Protein AF-A0A914Z0K4-F1 (afdb_monomer)

Foldseek 3Di:
DLLVVLLPPLLADDLLLCLQQNLALNLLLSLQSQQWQWWAKPVGDIDGHNVVSCVVSVVQPDNPVDTDDPRDRDDDDDLVCLQPLVSLCVSCVVHPPMFTAETRSAPGSHALSNLLSVQSTAAHAYDANEPHAHYALNSLQSCLSGNQLAHHAYYHYEPHAHYELSNQVSLLSSQNHQEYEYEDHPRHPCLPVSVVSSCVSRVNHDYDYDDPVCPPDDDD

Sequence (220 aa):
MRRRFAENTSNTFYPDRVAILGPDLSCLEWLMECGATSVKMSDGVEINRIREMKEYIASHGFNLKMLPKDVKPMPPIAPNLLLHDITVAERWKYIPQVFIDEVDGTDAAISNEGFNYFYECRQVKKLKLNHCDYFTNDALKILSMGRTAKTLEDFEVCMNPWLSDGMVPALIKMKKLKRIHFYFLPYVSNRAAVVRQLKTHLPKCKVSFPELDKVGYGYE

Organism: NCBI:txid310955

Radius of gyration: 17.23 Å; Cα contacts (8 Å, |Δi|>4): 431; chains: 1; bounding box: 39×41×49 Å

Mean predicted aligned error: 4.94 Å

InterPro domains:
  IPR032675 Leucine-rich repeat domain superfamily [G3DSA:3.80.10.10] (3-209)

Secondary structure (DSSP, 8-state):
-HHHHHHHHTT---HHHHHHH-HHHHHHHHHHHTT-SEEEETTS-EE-SHHHHHHHHHHTT--TTSPPSSPPPPPPPPHHHHT-HHHHHHHTTTS----EEEEE-TT---BGGGGGGGTT-S---EEEEET-TB--HHHHHHHHHSGGGGT--EEEEES-SS-BGGGHHHHTT-TT--EEEEE--TB---HHHHHHHHHHH-TT-EEE---GGGTTS---

Structure (mmCIF, N/CA/C/O backbone):
data_AF-A0A914Z0K4-F1
#
_entry.id   AF-A0A914Z0K4-F1
#
loop_
_atom_site.group_PDB
_atom_site.id
_atom_site.type_symbol
_atom_site.label_atom_id
_atom_site.label_alt_id
_atom_site.label_comp_id
_atom_site.label_asym_id
_atom_site.label_entity_id
_atom_site.label_seq_id
_atom_site.pdbx_PDB_ins_code
_atom_site.Cartn_x
_atom_site.Cartn_y
_atom_site.Cartn_z
_atom_site.occupancy
_atom_site.B_iso_or_equiv
_atom_site.auth_seq_id
_atom_site.auth_comp_id
_atom_site.auth_asym_id
_atom_site.auth_atom_id
_atom_site.pdbx_PDB_model_num
ATOM 1 N N . MET A 1 1 ? -7.213 21.163 -9.818 1.00 35.50 1 MET A N 1
ATOM 2 C CA . MET A 1 1 ? -7.266 21.934 -8.552 1.00 35.50 1 MET A CA 1
ATOM 3 C C . MET A 1 1 ? -7.569 21.041 -7.344 1.00 35.50 1 MET A C 1
ATOM 5 O O . MET A 1 1 ? -6.778 21.078 -6.419 1.00 35.50 1 MET A O 1
ATOM 9 N N . ARG A 1 2 ? -8.606 20.178 -7.362 1.00 43.44 2 ARG A N 1
ATOM 10 C CA . ARG A 1 2 ? -8.836 19.169 -6.296 1.00 43.44 2 ARG A CA 1
ATOM 11 C C . ARG A 1 2 ? -7.741 18.091 -6.192 1.00 43.44 2 ARG A C 1
ATOM 13 O O . ARG A 1 2 ? -7.354 17.770 -5.080 1.00 43.44 2 ARG A O 1
ATOM 20 N N . ARG A 1 3 ? -7.199 17.618 -7.330 1.00 46.69 3 ARG A N 1
ATOM 21 C CA . ARG A 1 3 ? -6.083 16.645 -7.378 1.00 46.69 3 ARG A CA 1
ATOM 22 C C . ARG A 1 3 ? -4.838 17.183 -6.647 1.00 46.69 3 ARG A C 1
ATOM 24 O O . ARG A 1 3 ? -4.492 16.639 -5.616 1.00 46.69 3 ARG A O 1
ATOM 31 N N . ARG A 1 4 ? -4.339 18.371 -7.025 1.00 45.47 4 ARG A N 1
ATOM 32 C CA . ARG A 1 4 ? -3.244 19.091 -6.323 1.00 45.47 4 ARG A CA 1
ATOM 33 C C . ARG A 1 4 ? -3.437 19.341 -4.824 1.00 45.47 4 ARG A C 1
ATOM 35 O O . ARG A 1 4 ? -2.455 19.445 -4.100 1.00 45.47 4 ARG A O 1
ATOM 42 N N . PHE A 1 5 ? -4.676 19.489 -4.360 1.00 43.59 5 PHE A N 1
ATOM 43 C CA . PHE A 1 5 ? -4.942 19.696 -2.935 1.00 43.59 5 PHE A CA 1
ATOM 44 C C . PHE A 1 5 ? -4.878 18.370 -2.166 1.00 43.59 5 PHE A C 1
ATOM 46 O O . PHE A 1 5 ? -4.191 18.299 -1.154 1.00 43.59 5 PHE A O 1
ATOM 53 N N . ALA A 1 6 ? -5.499 17.308 -2.699 1.00 50.03 6 ALA A N 1
ATOM 54 C CA . ALA A 1 6 ? -5.348 15.950 -2.172 1.00 50.03 6 ALA A CA 1
ATOM 55 C C . ALA A 1 6 ? -3.882 15.474 -2.230 1.00 50.03 6 ALA A C 1
ATOM 57 O O . ALA A 1 6 ? -3.392 14.892 -1.268 1.00 50.03 6 ALA A O 1
ATOM 58 N N . GLU A 1 7 ? -3.161 15.807 -3.308 1.00 57.06 7 GLU A N 1
ATOM 59 C CA . GLU A 1 7 ? -1.733 15.508 -3.505 1.00 57.06 7 GLU A CA 1
ATOM 60 C C . GLU A 1 7 ? -0.875 16.016 -2.330 1.00 57.06 7 GLU A C 1
ATOM 62 O O . GLU A 1 7 ? -0.045 15.262 -1.824 1.00 57.06 7 GLU A O 1
ATOM 67 N N . ASN A 1 8 ? -1.111 17.246 -1.850 1.00 53.53 8 ASN A N 1
ATOM 68 C CA . ASN A 1 8 ? -0.271 17.872 -0.820 1.00 53.53 8 ASN A CA 1
ATOM 69 C C . ASN A 1 8 ? -0.732 17.630 0.625 1.00 53.53 8 ASN A C 1
ATOM 71 O O . ASN A 1 8 ? 0.105 17.644 1.524 1.00 53.53 8 ASN A O 1
ATOM 75 N N . THR A 1 9 ? -2.030 17.441 0.890 1.00 64.56 9 THR A N 1
ATOM 76 C CA . THR A 1 9 ? -2.513 17.278 2.276 1.00 64.56 9 THR A CA 1
ATOM 77 C C . THR A 1 9 ? -2.755 15.828 2.665 1.00 64.56 9 THR A C 1
ATOM 79 O O . THR A 1 9 ? -2.479 15.467 3.806 1.00 64.56 9 THR A O 1
ATOM 82 N N . SER A 1 10 ? -3.240 14.983 1.748 1.00 77.88 10 SER A N 1
ATOM 83 C CA . SER A 1 10 ? -3.677 13.627 2.108 1.00 77.88 10 SER A CA 1
ATOM 84 C C . SER A 1 10 ? -2.505 12.695 2.430 1.00 77.88 10 SER A C 1
ATOM 86 O O . SER A 1 10 ? -2.645 11.838 3.289 1.00 77.88 10 SER A O 1
ATOM 88 N N . ASN A 1 11 ? -1.327 12.893 1.827 1.00 90.62 11 ASN A N 1
ATOM 89 C CA . ASN A 1 11 ? -0.150 12.047 2.075 1.00 90.62 11 ASN A CA 1
ATOM 90 C C . ASN A 1 11 ? 0.630 12.388 3.353 1.00 90.62 11 ASN A C 1
ATOM 92 O O . ASN A 1 11 ? 1.584 11.687 3.691 1.00 90.62 11 ASN A O 1
ATOM 96 N N . THR A 1 12 ? 0.253 13.447 4.077 1.00 93.06 12 THR A N 1
ATOM 97 C CA . THR A 1 12 ? 0.923 13.766 5.341 1.00 93.06 12 THR A CA 1
ATOM 98 C C . THR A 1 12 ? 0.639 12.660 6.357 1.00 93.06 12 THR A C 1
ATOM 100 O O . THR A 1 12 ? -0.510 12.287 6.601 1.00 93.06 12 THR A O 1
ATOM 103 N N . PHE A 1 13 ? 1.700 12.124 6.958 1.00 94.12 13 PHE A N 1
ATOM 104 C CA . PHE A 1 13 ? 1.582 11.113 7.998 1.00 94.12 13 PHE A CA 1
ATOM 105 C C . PHE A 1 13 ? 1.290 11.757 9.359 1.00 94.12 13 PHE A C 1
ATOM 107 O O . PHE A 1 13 ? 2.099 12.533 9.870 1.00 94.12 13 PHE A O 1
ATOM 114 N N . TYR A 1 14 ? 0.147 11.411 9.951 1.00 93.94 14 TYR A N 1
ATOM 115 C CA . TYR A 1 14 ? -0.330 11.933 11.232 1.00 93.94 14 TYR A CA 1
ATOM 116 C C . TYR A 1 14 ? -0.271 10.831 12.306 1.00 93.94 14 TYR A C 1
ATOM 118 O O . TYR A 1 14 ? -1.206 10.034 12.428 1.00 93.94 14 TYR A O 1
ATOM 126 N N . PRO A 1 15 ? 0.821 10.719 13.087 1.00 94.38 15 PRO A N 1
ATOM 127 C CA . PRO A 1 15 ? 0.989 9.624 14.046 1.00 94.38 15 PRO A CA 1
ATOM 128 C C . PRO A 1 15 ? 0.030 9.703 15.247 1.00 94.38 15 PRO A C 1
ATOM 130 O O . PRO A 1 15 ? -0.280 8.687 15.865 1.00 94.38 15 PRO A O 1
ATOM 133 N N . ASP A 1 16 ? -0.473 10.890 15.570 1.00 93.88 16 ASP A N 1
ATOM 134 C CA . ASP A 1 16 ? -1.593 11.118 16.487 1.00 93.88 16 ASP A CA 1
ATOM 135 C C . ASP A 1 16 ? -2.896 10.498 15.956 1.00 93.88 16 ASP A C 1
ATOM 137 O O . ASP A 1 16 ? -3.628 9.851 16.704 1.00 93.88 16 ASP A O 1
ATOM 141 N N . ARG A 1 17 ? -3.146 10.591 14.644 1.00 94.44 17 ARG A N 1
ATOM 142 C CA . ARG A 1 17 ? -4.288 9.931 13.996 1.00 94.44 17 ARG A CA 1
ATOM 143 C C . ARG A 1 17 ? -4.187 8.412 14.074 1.00 94.44 17 ARG A C 1
ATOM 145 O O . ARG A 1 17 ? -5.177 7.748 14.378 1.00 94.44 17 ARG A O 1
ATOM 152 N N . VAL A 1 18 ? -2.980 7.874 13.886 1.00 95.69 18 VAL A N 1
ATOM 153 C CA . VAL A 1 18 ? -2.683 6.447 14.087 1.00 95.69 18 VAL A CA 1
ATOM 154 C C . VAL A 1 18 ? -2.890 6.047 15.549 1.00 95.69 18 VAL A C 1
ATOM 156 O O . VAL A 1 18 ? -3.454 4.993 15.811 1.00 95.69 18 VAL A O 1
ATOM 159 N N . ALA A 1 19 ? -2.500 6.883 16.517 1.00 95.19 19 ALA A N 1
ATOM 160 C CA . ALA A 1 19 ? -2.722 6.607 17.938 1.00 95.19 19 ALA A CA 1
ATOM 161 C C . ALA A 1 19 ? -4.216 6.521 18.310 1.00 95.19 19 ALA A C 1
ATOM 163 O O . ALA A 1 19 ? -4.568 5.769 19.216 1.00 95.19 19 ALA A O 1
ATOM 164 N N . ILE A 1 20 ? -5.083 7.257 17.606 1.00 95.31 20 ILE A N 1
ATOM 165 C CA . ILE A 1 20 ? -6.536 7.264 17.833 1.00 95.31 20 ILE A CA 1
ATOM 166 C C . ILE A 1 20 ? -7.228 6.090 17.136 1.00 95.31 20 ILE A C 1
ATOM 168 O O . ILE A 1 20 ? -7.986 5.365 17.771 1.00 95.31 20 ILE A O 1
ATOM 172 N N . LEU A 1 21 ? -7.005 5.928 15.829 1.00 96.50 21 LEU A N 1
ATOM 173 C CA . LEU A 1 21 ? -7.736 4.965 14.991 1.00 96.50 21 LEU A CA 1
ATOM 174 C C . LEU A 1 21 ? -7.065 3.587 14.937 1.00 96.50 21 LEU A C 1
ATOM 176 O O . LEU A 1 21 ? -7.672 2.612 14.502 1.00 96.50 21 LEU A O 1
ATOM 180 N N . GLY A 1 22 ? -5.799 3.511 15.334 1.00 96.44 22 GLY A N 1
ATOM 181 C CA . GLY A 1 22 ? -4.917 2.399 15.023 1.00 96.44 22 GLY A CA 1
ATOM 182 C C . GLY A 1 22 ? -4.390 2.417 13.585 1.00 96.44 22 GLY A C 1
ATOM 183 O O . GLY A 1 22 ? -4.804 3.238 12.757 1.00 96.44 22 GLY A O 1
ATOM 184 N N . PRO A 1 23 ? -3.453 1.508 13.272 1.00 96.81 23 PRO A N 1
ATOM 185 C CA . PRO A 1 23 ? -2.702 1.530 12.021 1.00 96.81 23 PRO A CA 1
ATOM 186 C C . PRO A 1 23 ? -3.574 1.242 10.803 1.00 96.81 23 PRO A C 1
ATOM 188 O O . PRO A 1 23 ? -3.536 1.990 9.835 1.00 96.81 23 PRO A O 1
ATOM 191 N N . ASP A 1 24 ? -4.403 0.203 10.860 1.00 98.19 24 ASP A N 1
ATOM 192 C CA . ASP A 1 24 ? -5.174 -0.227 9.697 1.00 98.19 24 ASP A CA 1
ATOM 193 C C . ASP A 1 24 ? -6.320 0.741 9.346 1.00 98.19 24 ASP A C 1
ATOM 195 O O . ASP A 1 24 ? -6.514 1.044 8.173 1.00 98.19 24 ASP A O 1
ATOM 199 N N . LEU A 1 25 ? -7.044 1.294 10.329 1.00 98.38 25 LEU A N 1
ATOM 200 C CA . LEU A 1 25 ? -8.135 2.242 10.049 1.00 98.38 25 LEU A CA 1
ATOM 201 C C . LEU A 1 25 ? -7.627 3.627 9.621 1.00 98.38 25 LEU A C 1
ATOM 203 O O . LEU A 1 25 ? -8.236 4.254 8.757 1.00 98.38 25 LEU A O 1
ATOM 207 N N . SER A 1 26 ? -6.504 4.099 10.178 1.00 97.69 26 SER A N 1
ATOM 208 C CA . SER A 1 26 ? -5.868 5.338 9.700 1.00 97.69 26 SER A CA 1
ATOM 209 C C . SER A 1 26 ? -5.277 5.175 8.297 1.00 97.69 26 SER A C 1
ATOM 211 O O . SER A 1 26 ? -5.397 6.081 7.475 1.00 97.69 26 SER A O 1
ATOM 213 N N . CYS A 1 27 ? -4.710 4.005 7.986 1.00 98.50 27 CYS A N 1
ATOM 214 C CA . CYS A 1 27 ? -4.252 3.668 6.641 1.00 98.50 27 CYS A CA 1
ATOM 215 C C . CYS A 1 27 ? -5.418 3.584 5.646 1.00 98.50 27 CYS A C 1
ATOM 217 O O . CYS A 1 27 ? -5.324 4.138 4.555 1.00 98.50 27 CYS A O 1
ATOM 219 N N . LEU A 1 28 ? -6.544 2.977 6.037 1.00 98.69 28 LEU A N 1
ATOM 220 C CA . LEU A 1 28 ? -7.769 2.953 5.235 1.00 98.69 28 LEU A CA 1
ATOM 221 C C . LEU A 1 28 ? -8.260 4.374 4.927 1.00 98.69 28 LEU A C 1
ATOM 223 O O . LEU A 1 28 ? -8.576 4.676 3.777 1.00 98.69 28 LEU A O 1
ATOM 227 N N . GLU A 1 29 ? -8.319 5.248 5.934 1.00 98.06 29 GLU A N 1
ATOM 228 C CA . GLU A 1 29 ? -8.713 6.643 5.736 1.00 98.06 29 GLU A CA 1
ATOM 229 C C . GLU A 1 29 ? -7.795 7.338 4.723 1.00 98.06 29 GLU A C 1
ATOM 231 O O . GLU A 1 29 ? -8.284 7.909 3.749 1.00 98.06 29 GLU A O 1
ATOM 236 N N . TRP A 1 30 ? -6.476 7.232 4.910 1.00 97.69 30 TRP A N 1
ATOM 237 C CA . TRP A 1 30 ? -5.485 7.797 3.996 1.00 97.69 30 TRP A CA 1
ATOM 238 C C . TRP A 1 30 ? -5.650 7.282 2.560 1.00 97.69 30 TRP A C 1
ATOM 240 O O . TRP A 1 30 ? -5.750 8.087 1.635 1.00 97.69 30 TRP A O 1
ATOM 250 N N . LEU A 1 31 ? -5.732 5.962 2.368 1.00 98.12 31 LEU A N 1
ATOM 251 C CA . LEU A 1 31 ? -5.875 5.344 1.047 1.00 98.12 31 LEU A CA 1
ATOM 252 C C . LEU A 1 31 ? -7.100 5.883 0.306 1.00 98.12 31 LEU A C 1
ATOM 254 O O . LEU A 1 31 ? -7.003 6.276 -0.858 1.00 98.12 31 LEU A O 1
ATOM 258 N N . MET A 1 32 ? -8.241 5.966 0.990 1.00 97.56 32 MET A N 1
ATOM 259 C CA . MET A 1 32 ? -9.481 6.437 0.378 1.00 97.56 32 MET A CA 1
ATOM 260 C C . MET A 1 32 ? -9.470 7.945 0.102 1.00 97.56 32 MET A C 1
ATOM 262 O O . MET A 1 32 ? -10.002 8.372 -0.922 1.00 97.56 32 MET A O 1
ATOM 266 N N . GLU A 1 33 ? -8.835 8.757 0.950 1.00 95.81 33 GLU A N 1
ATOM 267 C CA . GLU A 1 33 ? -8.653 10.201 0.715 1.00 95.81 33 GLU A CA 1
ATOM 268 C C . GLU A 1 33 ? -7.603 10.496 -0.382 1.00 95.81 33 GLU A C 1
ATOM 270 O O . GLU A 1 33 ? -7.652 11.549 -1.023 1.00 95.81 33 GLU A O 1
ATOM 275 N N . CYS A 1 34 ? -6.690 9.558 -0.658 1.00 94.56 34 CYS A N 1
ATOM 276 C CA . CYS A 1 34 ? -5.791 9.577 -1.820 1.00 94.56 34 CYS A CA 1
ATOM 277 C C . CYS A 1 34 ? -6.446 9.057 -3.111 1.00 94.56 34 CYS A C 1
ATOM 279 O O . CYS A 1 34 ? -5.841 9.161 -4.181 1.00 94.56 34 CYS A O 1
ATOM 281 N N . GLY A 1 35 ? -7.673 8.534 -3.035 1.00 95.06 35 GLY A N 1
ATOM 282 C CA . GLY A 1 35 ? -8.420 8.036 -4.187 1.00 95.06 35 GLY A CA 1
ATOM 283 C C . GLY A 1 35 ? -8.074 6.606 -4.593 1.00 95.06 35 GLY A C 1
ATOM 284 O O . GLY A 1 35 ? -8.113 6.309 -5.783 1.00 95.06 35 GLY A O 1
ATOM 285 N N . ALA A 1 36 ? -7.730 5.731 -3.641 1.00 96.69 36 ALA A N 1
ATOM 286 C CA . ALA A 1 36 ? -7.634 4.297 -3.903 1.00 96.69 36 ALA A CA 1
ATOM 287 C C . ALA A 1 36 ? -8.931 3.758 -4.532 1.00 96.69 36 ALA A C 1
ATOM 289 O O . ALA A 1 36 ? -10.035 4.167 -4.162 1.00 96.69 36 ALA A O 1
ATOM 290 N N . THR A 1 37 ? -8.775 2.841 -5.485 1.00 97.69 37 THR A N 1
ATOM 291 C C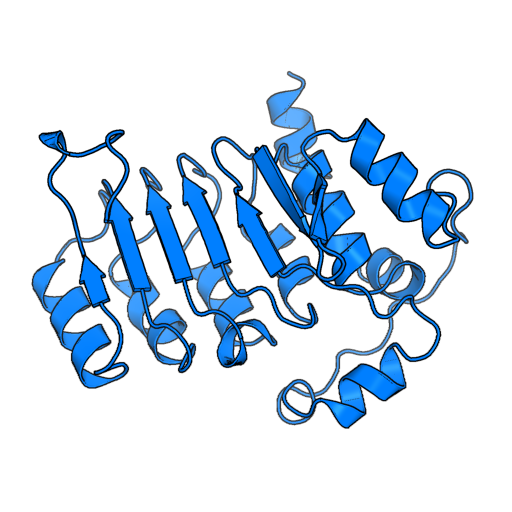A . THR A 1 37 ? -9.880 2.208 -6.210 1.00 97.69 37 THR A CA 1
ATOM 292 C C . THR A 1 37 ? -10.655 1.264 -5.295 1.00 97.69 37 THR A C 1
ATOM 294 O O . THR A 1 37 ? -11.881 1.352 -5.241 1.00 97.69 37 THR A O 1
ATOM 297 N N . SER A 1 38 ? -9.957 0.401 -4.547 1.00 98.62 38 SER A N 1
ATOM 298 C CA . SER A 1 38 ? -10.583 -0.422 -3.512 1.00 98.62 38 SER A CA 1
ATOM 299 C C . SER A 1 38 ? -9.630 -0.790 -2.373 1.00 98.62 38 SER A C 1
ATOM 301 O O . SER A 1 38 ? -8.411 -0.888 -2.541 1.00 98.62 38 SER A O 1
ATOM 303 N N . VAL A 1 39 ? -10.198 -0.987 -1.183 1.00 98.81 39 VAL A N 1
ATOM 304 C CA . VAL A 1 39 ? -9.508 -1.528 -0.008 1.00 98.81 39 VAL A CA 1
ATOM 305 C C . VAL A 1 39 ? -10.360 -2.645 0.578 1.00 98.81 39 VAL A C 1
ATOM 307 O O . VAL A 1 39 ? -11.496 -2.418 0.996 1.00 98.81 39 VAL A O 1
ATOM 310 N N . LYS A 1 40 ? -9.811 -3.859 0.620 1.00 98.81 40 LYS A N 1
ATOM 311 C CA . LYS A 1 40 ? -10.464 -5.029 1.206 1.00 98.81 40 LYS A CA 1
ATOM 312 C C . LYS A 1 40 ? -9.991 -5.240 2.635 1.00 98.81 40 LYS A C 1
ATOM 314 O O . LYS A 1 40 ? -8.792 -5.384 2.892 1.00 98.81 40 LYS A O 1
ATOM 319 N N . MET A 1 41 ? -10.946 -5.308 3.548 1.00 98.69 41 MET A N 1
ATOM 320 C CA . MET A 1 41 ? -10.723 -5.515 4.971 1.00 98.69 41 MET A CA 1
ATOM 321 C C . MET A 1 41 ? -10.774 -7.006 5.332 1.00 98.69 41 MET A C 1
ATOM 323 O O . MET A 1 41 ? -11.289 -7.848 4.593 1.00 98.69 41 MET A O 1
ATOM 327 N N . SER A 1 42 ? -10.222 -7.350 6.492 1.00 98.06 42 SER A N 1
ATOM 328 C CA . SER A 1 42 ? -10.100 -8.722 6.998 1.00 98.06 42 SER A CA 1
ATOM 329 C C . SER A 1 42 ? -11.427 -9.431 7.269 1.00 98.06 42 SER A C 1
ATOM 331 O O . SER A 1 42 ? -11.461 -10.655 7.346 1.00 98.06 42 SER A O 1
ATOM 333 N N . ASP A 1 43 ? -12.499 -8.669 7.461 1.00 97.81 43 ASP A N 1
ATOM 334 C CA . ASP A 1 43 ? -13.866 -9.159 7.656 1.00 97.81 43 ASP A CA 1
ATOM 335 C C . ASP A 1 43 ? -14.608 -9.404 6.328 1.00 97.81 43 ASP A C 1
ATOM 337 O O . ASP A 1 43 ? -15.757 -9.840 6.325 1.00 97.81 43 ASP A O 1
ATOM 341 N N . GLY A 1 44 ? -13.939 -9.168 5.195 1.00 97.88 44 GLY A N 1
ATOM 342 C CA . GLY A 1 44 ? -14.473 -9.376 3.855 1.00 97.88 44 GLY A CA 1
ATOM 343 C C . GLY A 1 44 ? -15.149 -8.150 3.248 1.00 97.88 44 GLY A C 1
ATOM 344 O O . GLY A 1 44 ? -15.531 -8.220 2.080 1.00 97.88 44 GLY A O 1
ATOM 345 N N . VAL A 1 45 ? -15.272 -7.037 3.979 1.00 98.56 45 VAL A N 1
ATOM 346 C CA . VAL A 1 45 ? -15.820 -5.793 3.427 1.00 98.56 45 VAL A CA 1
ATOM 347 C C . VAL A 1 45 ? -14.836 -5.196 2.421 1.00 98.56 45 VAL A C 1
ATOM 349 O O . VAL A 1 45 ? -13.651 -5.035 2.711 1.00 98.56 45 VAL A O 1
ATOM 352 N N . GLU A 1 46 ? -15.336 -4.843 1.239 1.00 98.69 46 GLU A N 1
ATOM 353 C CA . GLU A 1 46 ? -14.584 -4.110 0.222 1.00 98.69 46 GLU A CA 1
ATOM 354 C C . GLU A 1 46 ? -15.104 -2.676 0.122 1.00 98.69 46 GLU A C 1
ATOM 356 O O . GLU A 1 46 ? -16.294 -2.435 -0.083 1.00 98.69 46 GLU A O 1
ATOM 361 N N . ILE A 1 47 ? -14.196 -1.722 0.298 1.00 98.81 47 ILE A N 1
ATOM 362 C CA . ILE A 1 47 ? -14.484 -0.295 0.387 1.00 98.81 47 ILE A CA 1
ATOM 363 C C . ILE A 1 47 ? -13.960 0.366 -0.880 1.00 98.81 47 ILE A C 1
ATOM 365 O O . ILE A 1 47 ? -12.767 0.310 -1.157 1.00 98.81 47 ILE A O 1
ATOM 369 N N . ASN A 1 48 ? -14.844 1.026 -1.625 1.00 98.31 48 ASN A N 1
ATOM 370 C CA . ASN A 1 48 ? -14.537 1.614 -2.932 1.00 98.31 48 ASN A CA 1
ATOM 371 C C . ASN A 1 48 ? -14.747 3.134 -2.953 1.00 98.31 48 ASN A C 1
ATOM 373 O O . ASN A 1 48 ? -14.432 3.813 -3.929 1.00 98.31 48 ASN A O 1
ATOM 377 N N . ARG A 1 49 ? -15.344 3.704 -1.896 1.00 97.00 49 ARG A N 1
ATOM 378 C CA . ARG A 1 49 ? -15.652 5.140 -1.813 1.00 97.00 49 ARG A CA 1
ATOM 379 C C . ARG A 1 49 ? -15.369 5.714 -0.431 1.00 97.00 49 ARG A C 1
ATOM 381 O O . ARG A 1 49 ? -15.590 5.066 0.585 1.00 97.00 49 ARG A O 1
ATOM 388 N N . ILE A 1 50 ? -15.025 7.003 -0.384 1.00 97.31 50 ILE A N 1
ATOM 389 C CA . ILE A 1 50 ? -14.830 7.758 0.871 1.00 97.31 50 ILE A CA 1
ATOM 390 C C . ILE A 1 50 ? -16.050 7.653 1.805 1.00 97.31 50 ILE A C 1
ATOM 392 O O . ILE A 1 50 ? -15.895 7.608 3.022 1.00 97.31 50 ILE A O 1
ATOM 396 N N . ARG A 1 51 ? -17.276 7.615 1.260 1.00 97.94 51 ARG A N 1
ATOM 397 C CA . ARG A 1 51 ? -18.491 7.453 2.077 1.00 97.94 51 ARG A CA 1
ATOM 398 C C . ARG A 1 51 ? -18.525 6.095 2.788 1.00 97.94 51 ARG A C 1
ATOM 400 O O . ARG A 1 51 ? -18.779 6.071 3.984 1.00 97.94 51 ARG A O 1
ATOM 407 N N . GLU A 1 52 ? -18.228 5.013 2.071 1.00 98.62 52 GLU A N 1
ATOM 408 C CA . GLU A 1 52 ? -18.186 3.652 2.628 1.00 98.62 52 GLU A CA 1
ATOM 409 C C . GLU A 1 52 ? -17.092 3.540 3.691 1.00 98.62 52 GLU A C 1
ATOM 411 O O . GLU A 1 52 ? -17.321 2.970 4.749 1.00 98.62 52 GLU A O 1
ATOM 416 N N . MET A 1 53 ? -15.937 4.178 3.472 1.00 98.31 53 MET A N 1
ATOM 417 C CA . MET A 1 53 ? -14.878 4.267 4.482 1.00 98.31 53 MET A CA 1
ATOM 418 C C . MET A 1 53 ? -15.360 4.960 5.759 1.00 98.31 53 MET A C 1
ATOM 420 O O . MET A 1 53 ? -15.132 4.457 6.856 1.00 98.31 53 MET A O 1
ATOM 424 N N . LYS A 1 54 ? -16.067 6.090 5.633 1.00 98.38 54 LYS A N 1
ATOM 425 C CA . LYS A 1 54 ? -16.612 6.826 6.785 1.00 98.38 54 LYS A CA 1
ATOM 426 C C . LYS A 1 54 ? -17.639 5.994 7.550 1.00 98.38 54 LYS A C 1
ATOM 428 O O . LYS A 1 54 ? -17.624 6.005 8.777 1.00 98.38 54 LYS A O 1
ATOM 433 N N . GLU A 1 55 ? -18.505 5.279 6.837 1.00 98.50 55 GLU A N 1
ATOM 434 C CA . GLU A 1 55 ? -19.494 4.362 7.417 1.00 98.50 55 GLU A CA 1
ATOM 435 C C . GLU A 1 55 ? -18.815 3.178 8.121 1.00 98.50 55 GLU A C 1
ATOM 437 O O . GLU A 1 55 ? -19.167 2.866 9.256 1.00 98.50 55 GLU A O 1
ATOM 442 N N . TYR A 1 56 ? -17.788 2.588 7.506 1.00 98.62 56 TYR A N 1
ATOM 443 C CA . TYR A 1 56 ? -17.017 1.479 8.067 1.00 98.62 56 TYR A CA 1
ATOM 444 C C . TYR A 1 56 ? -16.229 1.888 9.319 1.00 98.62 56 TYR A C 1
ATOM 446 O O . TYR A 1 56 ? -16.237 1.188 10.327 1.00 98.62 56 TYR A O 1
ATOM 454 N N . ILE A 1 57 ? -15.567 3.046 9.311 1.00 98.44 57 ILE A N 1
ATOM 455 C CA . ILE A 1 57 ? -14.865 3.555 10.498 1.00 98.44 57 ILE A CA 1
ATOM 456 C C . ILE A 1 57 ? -15.867 3.881 11.624 1.00 98.44 57 ILE A C 1
ATOM 458 O O . ILE A 1 57 ? -15.602 3.587 12.792 1.00 98.44 57 ILE A O 1
ATOM 462 N N . ALA A 1 58 ? -17.050 4.403 11.283 1.00 98.19 58 ALA A N 1
ATOM 463 C CA . ALA A 1 58 ? -18.120 4.653 12.249 1.00 98.19 58 ALA A CA 1
ATOM 464 C C . ALA A 1 58 ? -18.705 3.366 12.848 1.00 98.19 58 ALA A C 1
ATOM 466 O O . ALA A 1 58 ? -18.929 3.321 14.059 1.00 98.19 58 ALA A O 1
ATOM 467 N N . SER A 1 59 ? -18.894 2.305 12.054 1.00 97.94 59 SER A N 1
ATOM 468 C CA . SER A 1 59 ? -19.351 1.002 12.565 1.00 97.94 59 SER A CA 1
ATOM 469 C C . SER A 1 59 ? -18.347 0.364 13.527 1.00 97.94 59 SER A C 1
ATOM 471 O O . SER A 1 59 ? -18.721 -0.467 14.348 1.00 97.94 59 SER A O 1
ATOM 473 N N . HIS A 1 60 ? -17.087 0.795 13.463 1.00 97.50 60 HIS A N 1
ATOM 474 C CA . HIS A 1 60 ? -16.004 0.404 14.358 1.00 97.50 60 HIS A CA 1
ATOM 475 C C . HIS A 1 60 ? -15.813 1.358 15.553 1.00 97.50 60 HIS A C 1
ATOM 477 O O . HIS A 1 60 ? -14.814 1.271 16.263 1.00 97.50 60 HIS A O 1
ATOM 483 N N . GLY A 1 61 ? -16.785 2.242 15.808 1.00 96.25 61 GLY A N 1
ATOM 484 C CA . GLY A 1 61 ? -16.853 3.063 17.018 1.00 96.25 61 GLY A CA 1
ATOM 485 C C . GLY A 1 61 ? -16.173 4.429 16.918 1.00 96.25 61 GLY A C 1
ATOM 486 O O . GLY A 1 61 ? -16.079 5.128 17.926 1.00 96.25 61 GLY A O 1
ATOM 487 N N . PHE A 1 62 ? -15.727 4.847 15.731 1.00 96.62 62 PHE A N 1
ATOM 488 C CA . PHE A 1 62 ? -15.029 6.120 15.554 1.00 96.62 62 PHE A CA 1
ATOM 489 C C . PHE A 1 62 ? -15.857 7.138 14.776 1.00 96.62 62 PHE A C 1
ATOM 491 O O . PHE A 1 62 ? -16.232 6.935 13.624 1.00 96.62 62 PHE A O 1
ATOM 498 N N . ASN A 1 63 ? -16.063 8.312 15.367 1.00 94.81 63 ASN A N 1
ATOM 499 C CA . ASN A 1 63 ? -16.628 9.452 14.657 1.00 94.81 63 ASN A CA 1
ATOM 500 C C . ASN A 1 63 ? -15.502 10.374 14.175 1.00 94.81 63 ASN A C 1
ATOM 502 O O . ASN A 1 63 ? -14.988 11.182 14.946 1.00 94.81 63 ASN A O 1
ATOM 506 N N . LEU A 1 64 ? -15.159 10.305 12.885 1.00 93.12 64 LEU A N 1
ATOM 507 C CA . LEU A 1 64 ? -14.080 11.102 12.279 1.00 93.12 64 LEU A CA 1
ATOM 508 C C . LEU A 1 64 ? -14.251 12.628 12.427 1.00 93.12 64 LEU A C 1
ATOM 510 O O . LEU A 1 64 ? -13.276 13.369 12.319 1.00 93.12 64 LEU A O 1
ATOM 514 N N . LYS A 1 65 ? -15.472 13.118 12.687 1.00 92.00 65 LYS A N 1
ATOM 515 C CA . LYS A 1 65 ? -15.744 14.546 12.943 1.00 92.00 65 LYS A CA 1
ATOM 516 C C . LYS A 1 65 ? -15.524 14.948 14.404 1.00 92.00 65 LYS A C 1
ATOM 518 O O . LYS A 1 65 ? -15.427 16.136 14.695 1.00 92.00 65 LYS A O 1
ATOM 523 N N . MET A 1 66 ? -15.477 13.974 15.309 1.00 93.06 66 MET A N 1
ATOM 524 C CA . MET A 1 66 ? -15.389 14.158 16.759 1.00 93.06 66 MET A CA 1
ATOM 525 C C . MET A 1 66 ? -14.229 13.353 17.354 1.00 93.06 66 MET A C 1
ATOM 527 O O . MET A 1 66 ? -14.337 12.824 18.458 1.00 93.06 66 MET A O 1
ATOM 531 N N . LEU A 1 67 ? -13.117 13.245 16.621 1.00 92.81 67 LEU A N 1
ATOM 532 C CA . LEU A 1 67 ? -11.908 12.645 17.174 1.00 92.81 67 LEU A CA 1
ATOM 533 C C . LEU A 1 67 ? -11.329 13.546 18.276 1.00 92.81 67 LEU A C 1
ATOM 535 O O . LEU A 1 67 ? -11.400 14.777 18.153 1.00 92.81 67 LEU A O 1
ATOM 539 N N . PRO A 1 68 ? -10.745 12.960 19.336 1.00 92.25 68 PRO A N 1
ATOM 540 C CA . PRO A 1 68 ? -10.047 13.725 20.356 1.00 92.25 68 PRO A CA 1
ATOM 541 C C . PRO A 1 68 ? -8.964 14.611 19.732 1.00 92.25 68 PRO A C 1
ATOM 543 O O . PRO A 1 68 ? -8.173 14.162 18.903 1.00 92.25 68 PRO A O 1
ATOM 546 N N . LYS A 1 69 ? -8.944 15.880 20.135 1.00 84.00 69 LYS A N 1
ATOM 547 C CA . LYS A 1 69 ? -7.873 16.832 19.826 1.00 84.00 69 LYS A CA 1
ATOM 548 C C . LYS A 1 69 ? -6.882 16.737 20.995 1.00 84.00 69 LYS A C 1
ATOM 550 O O . LYS A 1 69 ? -7.328 16.550 22.120 1.00 84.00 69 LYS A O 1
ATOM 555 N N . ASP A 1 70 ? -5.577 16.781 20.742 1.00 87.06 70 ASP A N 1
ATOM 556 C CA . ASP A 1 70 ? -4.499 16.680 21.756 1.00 87.06 70 ASP A CA 1
ATOM 557 C C . ASP A 1 70 ? -4.058 15.263 22.182 1.00 87.06 70 ASP A C 1
ATOM 559 O O . ASP A 1 70 ? -3.433 15.076 23.232 1.00 87.06 70 ASP A O 1
ATOM 563 N N . VAL A 1 71 ? -4.293 14.247 21.346 1.00 90.94 71 VAL A N 1
ATOM 564 C CA . VAL A 1 71 ? -3.675 12.925 21.548 1.00 90.94 71 VAL A CA 1
ATOM 565 C C . VAL A 1 71 ? -2.203 12.988 21.165 1.00 90.94 71 VAL A C 1
ATOM 567 O O . VAL A 1 71 ? -1.846 13.346 20.045 1.00 90.94 71 VAL A O 1
ATOM 570 N N . LYS A 1 72 ? -1.325 12.623 22.101 1.00 89.69 72 LYS A N 1
ATOM 571 C CA . LYS A 1 72 ? 0.108 12.542 21.818 1.00 89.69 72 LYS A CA 1
ATOM 572 C C . LYS A 1 72 ? 0.397 11.326 20.931 1.00 89.69 72 LYS A C 1
ATOM 574 O O . LYS A 1 72 ? -0.113 10.243 21.226 1.00 89.69 72 LYS A O 1
ATOM 579 N N . PRO A 1 73 ? 1.258 11.469 19.908 1.00 89.00 73 PRO A N 1
ATOM 580 C CA . PRO A 1 73 ? 1.782 10.333 19.166 1.00 89.00 73 PRO A CA 1
ATOM 581 C C . PRO A 1 73 ? 2.360 9.283 20.111 1.00 89.00 73 PRO A C 1
ATOM 583 O O . PRO A 1 73 ? 3.066 9.614 21.069 1.00 89.00 73 PRO A O 1
ATOM 586 N N . MET A 1 74 ? 2.092 8.011 19.833 1.00 87.62 74 MET A N 1
ATOM 587 C CA . MET A 1 74 ? 2.752 6.942 20.569 1.00 87.62 74 MET A CA 1
ATOM 588 C C . MET A 1 74 ? 4.227 6.846 20.160 1.00 87.62 74 MET A C 1
ATOM 590 O O . MET A 1 74 ? 4.548 7.036 18.985 1.00 87.62 74 MET A O 1
ATOM 594 N N . PRO A 1 75 ? 5.136 6.500 21.090 1.00 87.94 75 PRO A N 1
ATOM 595 C CA . PRO A 1 75 ? 6.534 6.286 20.742 1.00 87.94 75 PRO A CA 1
ATOM 596 C C . PRO A 1 75 ? 6.651 5.152 19.713 1.00 87.94 75 PRO A C 1
ATOM 598 O O . PRO A 1 75 ? 5.865 4.195 19.777 1.00 87.94 75 PRO A O 1
ATOM 601 N N . PRO A 1 76 ? 7.604 5.233 18.771 1.00 86.06 76 PRO A N 1
ATOM 602 C CA . PRO A 1 76 ? 7.784 4.206 17.754 1.00 86.06 76 PRO A CA 1
ATOM 603 C C . PRO A 1 76 ? 8.137 2.865 18.403 1.00 86.06 76 PRO A C 1
ATOM 605 O O . PRO A 1 76 ? 8.918 2.804 19.355 1.00 86.06 76 PRO A O 1
ATOM 608 N N . ILE A 1 77 ? 7.572 1.776 17.880 1.00 87.62 77 ILE A N 1
ATOM 609 C CA . ILE A 1 77 ? 7.987 0.429 18.279 1.00 87.62 77 ILE A CA 1
ATOM 610 C C . ILE A 1 77 ? 9.406 0.198 17.752 1.00 87.62 77 ILE A C 1
ATOM 612 O O . ILE A 1 77 ? 9.684 0.445 16.577 1.00 87.62 77 ILE A O 1
ATOM 616 N N . ALA A 1 78 ? 10.305 -0.294 18.607 1.00 87.75 78 ALA A N 1
ATOM 617 C CA . ALA A 1 78 ? 11.656 -0.642 18.182 1.00 87.75 78 ALA A CA 1
ATOM 618 C C . ALA A 1 78 ? 11.612 -1.649 17.006 1.00 87.75 78 ALA A C 1
ATOM 620 O O . ALA A 1 78 ? 10.804 -2.582 17.050 1.00 87.75 78 ALA A O 1
ATOM 621 N N . PRO A 1 79 ? 12.465 -1.520 15.969 1.00 84.75 79 PRO A N 1
ATOM 622 C CA . PRO A 1 79 ? 12.365 -2.342 14.756 1.00 84.75 79 PRO A CA 1
ATOM 623 C C . PRO A 1 79 ? 12.386 -3.856 15.003 1.00 84.75 79 PRO A C 1
ATOM 625 O O . PRO A 1 79 ? 11.687 -4.611 14.332 1.00 84.75 79 PRO A O 1
ATOM 628 N N . ASN A 1 80 ? 13.151 -4.311 15.999 1.00 84.00 80 ASN A N 1
ATOM 629 C CA . ASN A 1 80 ? 13.193 -5.717 16.396 1.00 84.00 80 ASN A CA 1
ATOM 630 C C . ASN A 1 80 ? 11.855 -6.199 16.975 1.00 84.00 80 ASN A C 1
ATOM 632 O O . ASN A 1 80 ? 11.494 -7.344 16.741 1.00 84.00 80 ASN A O 1
ATOM 636 N N . LEU A 1 81 ? 11.117 -5.335 17.680 1.00 87.31 81 LEU A N 1
ATOM 637 C CA . LEU A 1 81 ? 9.834 -5.642 18.319 1.00 87.31 81 LEU A CA 1
ATOM 638 C C . LEU A 1 81 ? 8.632 -5.491 17.382 1.00 87.31 81 LEU A C 1
ATOM 640 O O . LEU A 1 81 ? 7.646 -6.201 17.547 1.00 87.31 81 LEU A O 1
ATOM 644 N N . LEU A 1 82 ? 8.716 -4.618 16.373 1.00 87.25 82 LEU A N 1
ATOM 645 C CA . LEU A 1 82 ? 7.646 -4.399 15.386 1.00 87.25 82 LEU A CA 1
ATOM 646 C C . LEU A 1 82 ? 7.245 -5.689 14.654 1.00 87.25 82 LEU A C 1
ATOM 648 O O . LEU A 1 82 ? 6.118 -5.864 14.197 1.00 87.25 82 LEU A O 1
ATOM 652 N N . LEU A 1 83 ? 8.197 -6.609 14.563 1.00 81.44 83 LEU A N 1
ATOM 653 C CA . LEU A 1 83 ? 8.069 -7.894 13.909 1.00 81.44 83 LEU A CA 1
ATOM 654 C C . LEU A 1 83 ? 7.501 -9.000 14.825 1.00 81.44 83 LEU A C 1
ATOM 656 O O . LEU A 1 83 ? 7.312 -10.116 14.331 1.00 81.44 83 LEU A O 1
ATOM 660 N N . HIS A 1 84 ? 7.255 -8.726 16.113 1.00 86.44 84 HIS A N 1
ATOM 661 C CA . HIS A 1 84 ? 6.610 -9.636 17.066 1.00 86.44 84 HIS A CA 1
ATOM 662 C C . HIS A 1 84 ? 5.115 -9.320 17.186 1.00 86.44 84 HIS A C 1
ATOM 664 O O . HIS A 1 84 ? 4.730 -8.278 17.717 1.00 86.44 84 HIS A O 1
ATOM 670 N N . ASP A 1 85 ? 4.265 -10.255 16.756 1.00 85.81 85 ASP A N 1
ATOM 671 C CA . ASP A 1 85 ? 2.814 -10.037 16.704 1.00 85.81 85 ASP A CA 1
ATOM 672 C C . ASP A 1 85 ? 2.204 -9.712 18.075 1.00 85.81 85 ASP A C 1
ATOM 674 O O . ASP A 1 85 ? 1.322 -8.862 18.155 1.00 85.81 85 ASP A O 1
ATOM 678 N N . ILE A 1 86 ? 2.718 -10.312 19.157 1.00 87.25 86 ILE A N 1
ATOM 679 C CA . ILE A 1 86 ? 2.249 -10.066 20.531 1.00 87.25 86 ILE A CA 1
ATOM 680 C C . ILE A 1 86 ? 2.460 -8.602 20.934 1.00 87.25 86 ILE A C 1
ATOM 682 O O . ILE A 1 86 ? 1.552 -7.981 21.477 1.00 87.25 86 ILE A O 1
ATOM 686 N N . THR A 1 87 ? 3.633 -8.026 20.646 1.00 87.75 87 THR A N 1
ATOM 687 C CA . THR A 1 87 ? 3.943 -6.638 21.021 1.00 87.75 87 THR A CA 1
ATOM 688 C C . THR A 1 87 ? 3.011 -5.652 20.324 1.00 87.75 87 THR A C 1
ATOM 690 O O . THR A 1 87 ? 2.505 -4.722 20.950 1.00 87.75 87 THR A O 1
ATOM 693 N N . VAL A 1 88 ? 2.758 -5.865 19.032 1.00 88.44 88 VAL A N 1
ATOM 694 C CA . VAL A 1 88 ? 1.877 -4.990 18.252 1.00 88.44 88 VAL A CA 1
ATOM 695 C C . VAL A 1 88 ? 0.410 -5.199 18.643 1.00 88.44 88 VAL A C 1
ATOM 697 O O . VAL A 1 88 ? -0.333 -4.227 18.749 1.00 88.44 88 VAL A O 1
ATOM 700 N N . ALA A 1 89 ? -0.007 -6.439 18.914 1.00 88.75 89 ALA A N 1
ATOM 701 C CA . ALA A 1 89 ? -1.354 -6.739 19.395 1.00 88.75 89 ALA A CA 1
ATOM 702 C C . ALA A 1 89 ? -1.634 -6.081 20.754 1.00 88.75 89 ALA A C 1
ATOM 704 O O . ALA A 1 89 ? -2.681 -5.464 20.917 1.00 88.75 89 ALA A O 1
ATOM 705 N N . GLU A 1 90 ? -0.685 -6.139 21.691 1.00 91.62 90 GLU A N 1
ATOM 706 C CA . GLU A 1 90 ? -0.819 -5.507 23.007 1.00 91.62 90 GLU A CA 1
ATOM 707 C C . GLU A 1 90 ? -0.909 -3.977 22.901 1.00 91.62 90 GLU A C 1
ATOM 709 O O . GLU A 1 90 ? -1.753 -3.361 23.552 1.00 91.62 90 GLU A O 1
ATOM 714 N N . ARG A 1 91 ? -0.097 -3.354 22.034 1.00 92.06 91 ARG A N 1
ATOM 715 C CA . ARG A 1 91 ? -0.143 -1.902 21.774 1.00 92.06 91 ARG A CA 1
ATOM 716 C C . ARG A 1 91 ? -1.509 -1.447 21.261 1.00 92.06 91 ARG A C 1
ATOM 718 O O . ARG A 1 91 ? -1.989 -0.392 21.660 1.00 92.06 91 ARG A O 1
ATOM 725 N N . TRP A 1 92 ? -2.129 -2.247 20.398 1.00 93.62 92 TRP A N 1
ATOM 726 C CA . TRP A 1 92 ? -3.394 -1.926 19.737 1.00 93.62 92 TRP A CA 1
ATOM 727 C C . TRP A 1 92 ? -4.583 -2.724 20.293 1.00 93.62 92 TRP A C 1
ATOM 729 O O . TRP A 1 92 ? -5.582 -2.899 19.599 1.00 93.62 92 TRP A O 1
ATOM 739 N N . LYS A 1 93 ? -4.511 -3.211 21.540 1.00 93.81 93 LYS A N 1
ATOM 740 C CA . LYS A 1 93 ? -5.532 -4.106 22.123 1.00 93.81 93 LYS A CA 1
ATOM 741 C C . LYS A 1 93 ? -6.921 -3.485 22.274 1.00 93.81 93 LYS A C 1
ATOM 743 O O . LYS A 1 93 ? -7.911 -4.207 22.290 1.00 93.81 93 LYS A O 1
ATOM 748 N N . TYR A 1 94 ? -6.992 -2.159 22.389 1.00 92.88 94 TYR A N 1
ATOM 749 C CA . TYR A 1 94 ? -8.248 -1.409 22.519 1.00 92.88 94 TYR A CA 1
ATOM 750 C C . TYR A 1 94 ? -8.783 -0.883 21.185 1.00 92.88 94 TYR A C 1
ATOM 752 O O . TYR A 1 94 ? -9.878 -0.332 21.139 1.00 92.88 94 TYR A O 1
ATOM 760 N N . ILE A 1 95 ? -8.014 -1.042 20.108 1.00 94.25 95 ILE A N 1
ATOM 761 C CA . ILE A 1 95 ? -8.455 -0.714 18.757 1.00 94.25 95 ILE A CA 1
ATOM 762 C C . ILE A 1 95 ? -9.172 -1.938 18.169 1.00 94.25 95 ILE A C 1
ATOM 764 O O . ILE A 1 95 ? -8.792 -3.076 18.470 1.00 94.25 95 ILE A O 1
ATOM 768 N N . PRO A 1 96 ? -10.193 -1.745 17.317 1.00 94.06 96 PRO A N 1
ATOM 769 C CA . PRO A 1 96 ? -10.778 -2.819 16.528 1.00 94.06 96 PRO A CA 1
ATOM 770 C C . PRO A 1 96 ? -9.725 -3.692 15.839 1.00 94.06 96 PRO A C 1
ATOM 772 O O . PRO A 1 96 ? -8.782 -3.204 15.225 1.00 94.06 96 PRO A O 1
ATOM 775 N N . GLN A 1 97 ? -9.899 -5.009 15.933 1.00 93.69 97 GLN A N 1
ATOM 776 C CA . GLN A 1 97 ? -8.917 -5.988 15.454 1.00 93.69 97 GLN A CA 1
ATOM 777 C C . GLN A 1 97 ? -9.043 -6.293 13.949 1.00 93.69 97 GLN A C 1
ATOM 779 O O . GLN A 1 97 ? -8.463 -7.272 13.476 1.00 93.69 97 GLN A O 1
ATOM 784 N N . VAL A 1 98 ? -9.788 -5.464 13.212 1.00 97.00 98 VAL A N 1
ATOM 785 C CA . VAL A 1 98 ? -9.881 -5.509 11.749 1.00 97.00 98 VAL A CA 1
ATOM 786 C C . VAL A 1 98 ? -8.622 -4.932 11.114 1.00 97.00 98 VAL A C 1
ATOM 788 O O . VAL A 1 98 ? -7.979 -4.045 11.674 1.00 97.00 98 VAL A O 1
ATOM 791 N N . PHE A 1 99 ? -8.261 -5.439 9.942 1.00 98.06 99 PHE A N 1
ATOM 792 C CA . PHE A 1 99 ? -7.048 -5.024 9.247 1.00 98.06 99 PHE A CA 1
ATOM 793 C C . PHE A 1 99 ? -7.216 -5.016 7.732 1.00 98.06 99 PHE A C 1
ATOM 795 O O . PHE A 1 99 ? -8.113 -5.666 7.198 1.00 98.06 99 PHE A O 1
ATOM 802 N N . ILE A 1 100 ? -6.339 -4.292 7.042 1.00 98.69 100 ILE A N 1
ATOM 803 C CA . ILE A 1 100 ? -6.309 -4.258 5.579 1.00 98.69 100 ILE A CA 1
ATOM 804 C C . ILE A 1 100 ? -5.692 -5.562 5.063 1.00 98.69 100 ILE A C 1
ATOM 806 O O . ILE A 1 100 ? -4.590 -5.941 5.473 1.00 98.69 100 ILE A O 1
ATOM 810 N N . ASP A 1 101 ? -6.383 -6.234 4.142 1.00 98.44 101 ASP A N 1
ATOM 811 C CA . ASP A 1 101 ? -5.893 -7.446 3.480 1.00 98.44 101 ASP A CA 1
ATOM 812 C C . ASP A 1 101 ? -5.395 -7.154 2.058 1.00 98.44 101 ASP A C 1
ATOM 814 O O . ASP A 1 101 ? -4.291 -7.569 1.702 1.00 98.44 101 ASP A O 1
ATOM 818 N N . GLU A 1 102 ? -6.157 -6.400 1.263 1.00 98.81 102 GLU A N 1
ATOM 819 C CA . GLU A 1 102 ? -5.815 -6.082 -0.131 1.00 98.81 102 GLU A CA 1
ATOM 820 C C . GLU A 1 102 ? -6.054 -4.599 -0.433 1.00 98.81 102 GLU A C 1
ATOM 822 O O . GLU A 1 102 ? -7.031 -4.013 0.032 1.00 98.81 102 GLU A O 1
ATOM 827 N N . VAL A 1 103 ? -5.158 -3.997 -1.216 1.00 98.88 103 VAL A N 1
ATOM 828 C CA . VAL A 1 103 ? -5.258 -2.605 -1.670 1.00 98.88 103 VAL A CA 1
ATOM 829 C C . VAL A 1 103 ? -5.122 -2.555 -3.185 1.00 98.88 103 VAL A C 1
ATOM 831 O O . VAL A 1 103 ? -4.091 -2.966 -3.727 1.00 98.88 103 VAL A O 1
ATOM 834 N N . ASP A 1 104 ? -6.125 -1.986 -3.847 1.00 98.69 104 ASP A N 1
ATOM 835 C CA . ASP A 1 104 ? -6.034 -1.495 -5.217 1.00 98.69 104 ASP A CA 1
ATOM 836 C C . ASP A 1 104 ? -5.972 0.038 -5.203 1.00 98.69 104 ASP A C 1
ATOM 838 O O . ASP A 1 104 ? -6.977 0.737 -5.077 1.00 98.69 104 ASP A O 1
ATOM 842 N N . GLY A 1 105 ? -4.758 0.567 -5.317 1.00 97.12 105 GLY A N 1
ATOM 843 C CA . GLY A 1 105 ? -4.468 1.992 -5.407 1.00 97.12 105 GLY A CA 1
ATOM 844 C C . GLY A 1 105 ? -4.424 2.519 -6.839 1.00 97.12 105 GLY A C 1
ATOM 845 O O . GLY A 1 105 ? -3.797 3.548 -7.054 1.00 97.12 105 GLY A O 1
ATOM 846 N N . THR A 1 106 ? -5.015 1.835 -7.825 1.00 96.00 106 THR A N 1
ATOM 847 C CA . THR A 1 106 ? -4.992 2.301 -9.223 1.00 96.00 106 THR A CA 1
ATOM 848 C C . THR A 1 106 ? -5.486 3.751 -9.335 1.00 96.00 106 THR A C 1
ATOM 850 O O . THR A 1 106 ? -6.509 4.095 -8.744 1.00 96.00 106 THR A O 1
ATOM 853 N N . ASP A 1 107 ? -4.738 4.593 -10.059 1.00 92.62 107 ASP A N 1
ATOM 854 C CA . ASP A 1 107 ? -4.975 6.037 -10.267 1.00 92.62 107 ASP A CA 1
ATOM 855 C C . ASP A 1 107 ? -4.942 6.925 -9.003 1.00 92.62 107 ASP A C 1
ATOM 857 O O . ASP A 1 107 ? -5.234 8.132 -9.071 1.00 92.62 107 ASP A O 1
ATOM 861 N N . ALA A 1 108 ? -4.544 6.364 -7.855 1.00 93.75 108 ALA A N 1
ATOM 862 C CA . ALA A 1 108 ? -4.478 7.078 -6.588 1.00 93.75 108 ALA A CA 1
ATOM 863 C C . ALA A 1 108 ? -3.258 8.010 -6.502 1.00 93.75 108 ALA A C 1
ATOM 865 O O . ALA A 1 108 ? -2.154 7.700 -6.961 1.00 93.75 108 ALA A O 1
ATOM 866 N N . ALA A 1 109 ? -3.438 9.148 -5.830 1.00 93.50 109 ALA A N 1
ATOM 867 C CA . ALA A 1 109 ? -2.392 10.140 -5.586 1.00 93.50 109 ALA A CA 1
ATOM 868 C C . ALA A 1 109 ? -1.590 9.809 -4.312 1.00 93.50 109 ALA A C 1
ATOM 870 O O . ALA A 1 109 ? -1.612 10.560 -3.338 1.00 93.50 109 ALA A O 1
ATOM 871 N N . ILE A 1 110 ? -0.913 8.659 -4.308 1.00 93.81 110 ILE A N 1
ATOM 872 C CA . ILE A 1 110 ? -0.118 8.143 -3.180 1.00 93.81 110 ILE A CA 1
ATOM 873 C C . ILE A 1 110 ? 1.356 8.544 -3.361 1.00 93.81 110 ILE A C 1
ATOM 875 O O . ILE A 1 110 ? 1.972 8.183 -4.367 1.00 93.81 110 ILE A 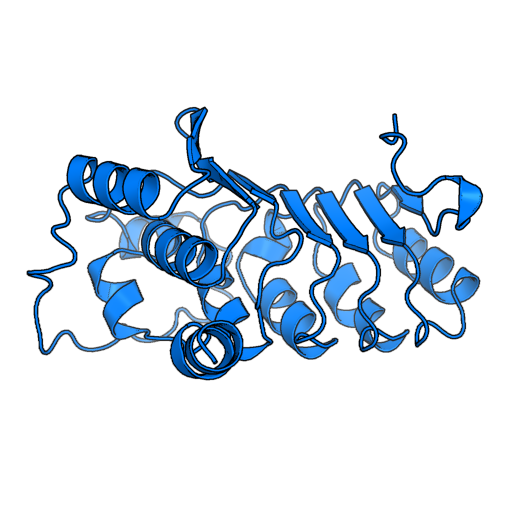O 1
ATOM 879 N N . SER A 1 111 ? 1.932 9.253 -2.383 1.00 94.12 111 SER A N 1
ATOM 880 C CA . SER A 1 111 ? 3.351 9.652 -2.352 1.00 94.12 111 SER A CA 1
ATOM 881 C C . SER A 1 111 ? 4.137 8.953 -1.239 1.00 94.12 111 SER A C 1
ATOM 883 O O . SER A 1 111 ? 3.560 8.291 -0.377 1.00 94.12 111 SER A O 1
ATOM 885 N N . ASN A 1 112 ? 5.467 9.104 -1.251 1.00 95.06 112 ASN A N 1
ATOM 886 C CA . ASN A 1 112 ? 6.388 8.463 -0.303 1.00 95.06 112 ASN A CA 1
ATOM 887 C C . ASN A 1 112 ? 5.997 8.648 1.172 1.00 95.06 112 ASN A C 1
ATOM 889 O O . ASN A 1 112 ? 6.080 7.703 1.953 1.00 95.06 112 ASN A O 1
ATOM 893 N N . GLU A 1 113 ? 5.577 9.849 1.557 1.00 94.38 113 GLU A N 1
ATOM 894 C CA . GLU A 1 113 ? 5.256 10.219 2.936 1.00 94.38 113 GLU A CA 1
ATOM 895 C C . GLU A 1 113 ? 4.114 9.367 3.500 1.00 94.38 113 GLU A C 1
ATOM 897 O O . GLU A 1 113 ? 4.189 8.905 4.643 1.00 94.38 113 GLU A O 1
ATOM 902 N N . GLY A 1 114 ? 3.105 9.090 2.671 1.00 95.75 1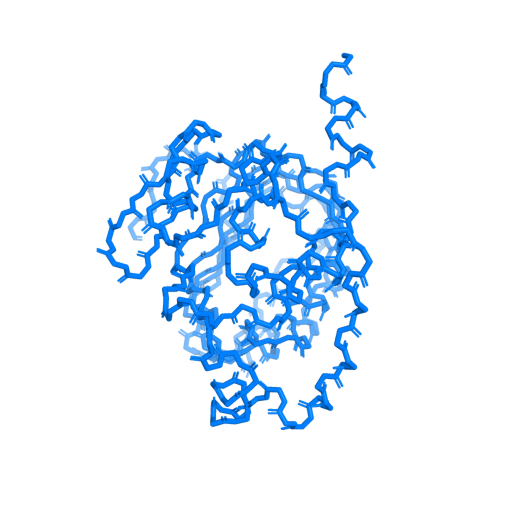14 GLY A N 1
ATOM 903 C CA . GLY A 1 114 ? 1.926 8.327 3.061 1.00 95.75 114 GLY A CA 1
ATOM 904 C C . GLY A 1 114 ? 2.226 6.855 3.355 1.00 95.75 114 GLY A C 1
ATOM 905 O O . GLY A 1 114 ? 1.545 6.238 4.170 1.00 95.75 114 GLY A O 1
ATOM 906 N N . PHE A 1 115 ? 3.311 6.288 2.815 1.00 97.62 115 PHE A N 1
ATOM 907 C CA . PHE A 1 115 ? 3.679 4.892 3.089 1.00 97.62 115 PHE A CA 1
ATOM 908 C C . PHE A 1 115 ? 3.962 4.614 4.572 1.00 97.62 115 PHE A C 1
ATOM 910 O O . PHE A 1 115 ? 3.924 3.456 4.988 1.00 97.62 115 PHE A O 1
ATOM 917 N N . ASN A 1 116 ? 4.192 5.643 5.395 1.00 97.00 116 ASN A N 1
ATOM 918 C CA . ASN A 1 116 ? 4.293 5.484 6.846 1.00 97.00 116 ASN A CA 1
ATOM 919 C C . ASN A 1 116 ? 3.003 4.928 7.479 1.00 97.00 116 ASN A C 1
ATOM 921 O O . ASN A 1 116 ? 3.086 4.238 8.494 1.00 97.00 116 ASN A O 1
ATOM 925 N N . TYR A 1 117 ? 1.829 5.118 6.864 1.00 97.94 117 TYR A N 1
ATOM 926 C CA . TYR A 1 117 ? 0.588 4.484 7.325 1.00 97.94 117 TYR A CA 1
ATOM 927 C C . TYR A 1 117 ? 0.624 2.952 7.211 1.00 97.94 117 TYR A C 1
ATOM 929 O O . TYR A 1 117 ? 0.038 2.257 8.039 1.00 97.94 117 TYR A O 1
ATOM 937 N N . PHE A 1 118 ? 1.388 2.395 6.265 1.00 97.81 118 PHE A N 1
ATOM 938 C CA . PHE A 1 118 ? 1.579 0.946 6.161 1.00 97.81 118 PHE A CA 1
ATOM 939 C C . PHE A 1 118 ? 2.501 0.363 7.239 1.00 97.81 118 PHE A C 1
ATOM 941 O O . PHE A 1 118 ? 2.524 -0.855 7.420 1.00 97.81 118 PHE A O 1
ATOM 948 N N . TYR A 1 119 ? 3.279 1.192 7.943 1.00 95.62 119 TYR A N 1
ATOM 949 C CA . TYR A 1 119 ? 4.420 0.739 8.743 1.00 95.62 119 TYR A CA 1
ATOM 950 C C . TYR A 1 119 ? 4.032 -0.261 9.844 1.00 95.62 119 TYR A C 1
ATOM 952 O O . TYR A 1 119 ? 4.695 -1.289 10.010 1.00 95.62 119 TYR A O 1
ATOM 960 N N . GLU A 1 120 ? 2.928 0.001 10.551 1.00 95.50 120 GLU A N 1
ATOM 961 C CA . GLU A 1 120 ? 2.399 -0.868 11.615 1.00 95.50 120 GLU A CA 1
ATOM 962 C C . GLU A 1 120 ? 1.132 -1.650 11.208 1.00 95.50 120 GLU A C 1
ATOM 964 O O . GLU A 1 120 ? 0.594 -2.388 12.040 1.00 95.50 120 GLU A O 1
ATOM 969 N N . CYS A 1 121 ? 0.666 -1.531 9.954 1.00 96.56 121 CYS A N 1
ATOM 970 C CA . CYS A 1 121 ? -0.501 -2.274 9.456 1.00 96.56 121 CYS A CA 1
ATOM 971 C C . CYS A 1 121 ? -0.327 -3.776 9.688 1.00 96.56 121 CYS A C 1
ATOM 973 O O . CYS A 1 121 ? 0.764 -4.327 9.506 1.00 96.56 121 CYS A O 1
ATOM 975 N N . ARG A 1 122 ? -1.398 -4.464 10.094 1.00 95.00 122 ARG A N 1
ATOM 976 C CA . ARG A 1 122 ? -1.264 -5.839 10.586 1.00 95.00 122 ARG A CA 1
ATOM 977 C C . ARG A 1 122 ? -0.816 -6.834 9.522 1.00 95.00 122 ARG A C 1
ATOM 979 O O . ARG A 1 122 ? 0.004 -7.690 9.855 1.00 95.00 122 ARG A O 1
ATOM 986 N N . GLN A 1 123 ? -1.370 -6.775 8.304 1.00 91.88 123 GLN A N 1
ATOM 987 C CA . GLN A 1 123 ? -1.205 -7.888 7.359 1.00 91.88 123 GLN A CA 1
ATOM 988 C C . GLN A 1 123 ? -1.099 -7.571 5.862 1.00 91.88 123 GLN A C 1
ATOM 990 O O . GLN A 1 123 ? -0.635 -8.467 5.175 1.00 91.88 123 GLN A O 1
ATOM 995 N N . VAL A 1 124 ? -1.463 -6.394 5.338 1.00 98.12 124 VAL A N 1
ATOM 996 C CA . VAL A 1 124 ? -1.500 -6.057 3.884 1.00 98.12 124 VAL A CA 1
ATOM 997 C C . VAL A 1 124 ? -0.834 -7.101 2.968 1.00 98.12 124 VAL A C 1
ATOM 999 O O . VAL A 1 124 ? 0.393 -7.127 2.824 1.00 98.12 124 VAL A O 1
ATOM 1002 N N . LYS A 1 125 ? -1.643 -8.020 2.426 1.00 98.44 125 LYS A N 1
ATOM 1003 C CA . LYS A 1 125 ? -1.179 -9.170 1.639 1.00 98.44 125 LYS A CA 1
ATOM 1004 C C . LYS A 1 125 ? -0.969 -8.813 0.181 1.00 98.44 125 LYS A C 1
ATOM 1006 O O . LYS A 1 125 ? -0.026 -9.318 -0.427 1.00 98.44 125 LYS A O 1
ATOM 1011 N N . LYS A 1 126 ? -1.851 -7.982 -0.377 1.00 98.81 126 LYS A N 1
ATOM 1012 C CA . LYS A 1 126 ? -1.782 -7.544 -1.772 1.00 98.81 126 LYS A CA 1
ATOM 1013 C C . LYS A 1 126 ? -1.760 -6.031 -1.863 1.00 98.81 126 LYS A C 1
ATOM 1015 O O . LYS A 1 126 ? -2.568 -5.362 -1.222 1.00 98.81 126 LYS A O 1
ATOM 1020 N N . LEU A 1 127 ? -0.852 -5.515 -2.680 1.00 98.69 127 LEU A N 1
ATOM 1021 C CA . LEU A 1 127 ? -0.719 -4.090 -2.934 1.00 98.69 127 LEU A CA 1
ATOM 1022 C C . LEU A 1 127 ? -0.529 -3.860 -4.433 1.00 98.69 127 LEU A C 1
ATOM 1024 O O . LEU A 1 127 ? 0.503 -4.222 -4.999 1.00 98.69 127 LEU A O 1
ATOM 1028 N N . LYS A 1 128 ? -1.533 -3.255 -5.061 1.00 98.44 128 LYS A N 1
ATOM 1029 C CA . LYS A 1 128 ? -1.525 -2.860 -6.469 1.00 98.44 128 LYS A CA 1
ATOM 1030 C C . LYS A 1 128 ? -1.485 -1.339 -6.562 1.00 98.44 128 LYS A C 1
ATOM 1032 O O . LYS A 1 128 ? -2.367 -0.669 -6.040 1.00 98.44 128 LYS A O 1
ATOM 1037 N N . LEU A 1 129 ? -0.456 -0.798 -7.207 1.00 97.44 129 LEU A N 1
ATOM 1038 C CA . LEU A 1 129 ? -0.194 0.639 -7.339 1.00 97.44 129 LEU A CA 1
ATOM 1039 C C . LEU A 1 129 ? 0.036 0.989 -8.812 1.00 97.44 129 LEU A C 1
ATOM 1041 O O . LEU A 1 129 ? 1.157 1.263 -9.247 1.00 97.44 129 LEU A O 1
ATOM 1045 N N . ASN A 1 130 ? -1.035 0.919 -9.598 1.00 95.31 130 ASN A N 1
ATOM 1046 C CA . ASN A 1 130 ? -0.992 1.191 -11.031 1.00 95.31 130 ASN A CA 1
ATOM 1047 C C . ASN A 1 130 ? -1.284 2.671 -11.299 1.00 95.31 130 ASN A C 1
ATOM 1049 O O . ASN A 1 130 ? -2.206 3.233 -10.716 1.00 95.31 130 ASN A O 1
ATOM 1053 N N . HIS A 1 131 ? -0.508 3.302 -12.183 1.00 92.69 131 HIS A N 1
ATOM 1054 C CA . HIS A 1 131 ? -0.620 4.735 -12.501 1.00 92.69 131 HIS A CA 1
ATOM 1055 C C . HIS A 1 131 ? -0.445 5.646 -11.265 1.00 92.69 131 HIS A C 1
ATOM 1057 O O . HIS A 1 131 ? -1.030 6.724 -11.163 1.00 92.69 131 HIS A O 1
ATOM 1063 N N . CYS A 1 132 ? 0.357 5.190 -10.296 1.00 92.12 132 CYS A N 1
ATOM 1064 C CA . CYS A 1 132 ? 0.726 5.948 -9.105 1.00 92.12 132 CYS A CA 1
ATOM 1065 C C . CYS A 1 132 ? 2.100 6.597 -9.305 1.00 92.12 132 CYS A C 1
ATOM 1067 O O . CYS A 1 132 ? 3.130 5.970 -9.049 1.00 92.12 132 CYS A O 1
ATOM 1069 N N . ASP A 1 133 ? 2.122 7.863 -9.719 1.00 88.44 133 ASP A N 1
ATOM 1070 C CA . ASP A 1 133 ? 3.336 8.517 -10.237 1.00 88.44 133 ASP A CA 1
ATOM 1071 C C . ASP A 1 133 ? 4.132 9.319 -9.192 1.00 88.44 133 ASP A C 1
ATOM 1073 O O . ASP A 1 133 ? 5.095 10.003 -9.537 1.00 88.44 133 ASP A O 1
ATOM 1077 N N . TYR A 1 134 ? 3.744 9.262 -7.915 1.00 89.88 134 TYR A N 1
ATOM 1078 C CA . TYR A 1 134 ? 4.266 10.159 -6.871 1.00 89.88 134 TYR A CA 1
ATOM 1079 C C . TYR A 1 134 ? 5.147 9.472 -5.820 1.00 89.88 134 TYR A C 1
ATOM 1081 O O . TYR A 1 134 ? 5.581 10.120 -4.867 1.00 89.88 134 TYR A O 1
ATOM 1089 N N . PHE A 1 135 ? 5.434 8.178 -5.976 1.00 95.19 135 PHE A N 1
ATOM 1090 C CA . PHE A 1 135 ? 6.322 7.445 -5.072 1.00 95.19 135 PHE A CA 1
ATOM 1091 C C . PHE A 1 135 ? 7.570 6.920 -5.789 1.00 95.19 135 PHE A C 1
ATOM 1093 O O . PHE A 1 135 ? 7.557 6.655 -6.991 1.00 95.19 135 PHE A O 1
ATOM 1100 N N . THR A 1 136 ? 8.651 6.766 -5.027 1.00 97.00 136 THR A N 1
ATOM 1101 C CA . THR A 1 136 ? 9.981 6.348 -5.489 1.00 97.00 136 THR A CA 1
ATOM 1102 C C . THR A 1 136 ? 10.442 5.088 -4.747 1.00 97.00 136 THR A C 1
ATOM 1104 O O . THR A 1 136 ? 9.704 4.491 -3.961 1.00 97.00 136 THR A O 1
ATOM 1107 N N . ASN A 1 137 ? 11.702 4.683 -4.935 1.00 98.06 137 ASN A N 1
ATOM 1108 C CA . ASN A 1 137 ? 12.303 3.586 -4.169 1.00 98.06 137 ASN A CA 1
ATOM 1109 C C . ASN A 1 137 ? 12.236 3.802 -2.638 1.00 98.06 137 ASN A C 1
ATOM 1111 O O . ASN A 1 137 ? 12.319 2.828 -1.889 1.00 98.06 137 ASN A O 1
ATOM 1115 N N . ASP A 1 138 ? 12.096 5.044 -2.155 1.00 97.62 138 ASP A N 1
ATOM 1116 C CA . ASP A 1 138 ? 12.030 5.349 -0.720 1.00 97.62 138 ASP A CA 1
ATOM 1117 C C . ASP A 1 138 ? 10.747 4.831 -0.064 1.00 97.62 138 ASP A C 1
ATOM 1119 O O . ASP A 1 138 ? 10.811 4.268 1.030 1.00 97.62 138 ASP A O 1
ATOM 1123 N N . ALA A 1 139 ? 9.610 4.887 -0.759 1.00 97.56 139 ALA A N 1
ATOM 1124 C CA . ALA A 1 139 ? 8.377 4.244 -0.312 1.00 97.56 139 ALA A CA 1
ATOM 1125 C C . ALA A 1 139 ? 8.562 2.738 -0.062 1.00 97.56 139 ALA A C 1
ATOM 1127 O O . ALA A 1 139 ? 8.117 2.195 0.952 1.00 97.56 139 ALA A O 1
ATOM 1128 N N . LEU A 1 140 ? 9.294 2.051 -0.946 1.00 98.06 140 LEU A N 1
ATOM 1129 C CA . LEU A 1 140 ? 9.575 0.623 -0.784 1.00 98.06 140 LEU A CA 1
ATOM 1130 C C . LEU A 1 140 ? 10.486 0.351 0.415 1.00 98.06 140 LEU A C 1
ATOM 1132 O O . LEU A 1 140 ? 10.339 -0.685 1.067 1.00 98.06 140 LEU A O 1
ATOM 1136 N N . LYS A 1 141 ? 11.397 1.275 0.755 1.00 97.62 141 LYS A N 1
ATOM 1137 C CA . LYS A 1 141 ? 12.198 1.168 1.984 1.00 97.62 141 LYS A CA 1
ATOM 1138 C C . LYS A 1 141 ? 11.294 1.193 3.215 1.00 97.62 141 LYS A C 1
ATOM 1140 O O . LYS A 1 141 ? 11.488 0.338 4.077 1.00 97.62 141 LYS A O 1
ATOM 1145 N N . ILE A 1 142 ? 10.297 2.082 3.256 1.00 96.94 142 ILE A N 1
ATOM 1146 C CA . ILE A 1 142 ? 9.321 2.162 4.357 1.00 96.94 142 ILE A CA 1
ATOM 1147 C C . ILE A 1 142 ? 8.573 0.832 4.503 1.00 96.94 142 ILE A C 1
ATOM 1149 O O . ILE A 1 142 ? 8.577 0.253 5.589 1.00 96.94 142 ILE A O 1
ATOM 1153 N N . LEU A 1 143 ? 8.037 0.278 3.406 1.00 97.12 143 LEU A N 1
ATOM 1154 C CA . LEU A 1 143 ? 7.406 -1.051 3.430 1.00 97.12 143 LEU A CA 1
ATOM 1155 C C . LEU A 1 143 ? 8.370 -2.131 3.952 1.00 97.12 143 LEU A C 1
ATOM 1157 O O . LEU A 1 143 ? 8.026 -2.949 4.798 1.00 97.12 143 LEU A O 1
ATOM 1161 N N . SER A 1 144 ? 9.620 -2.116 3.487 1.00 96.31 144 SER A N 1
ATOM 1162 C CA . SER A 1 144 ? 10.618 -3.123 3.863 1.00 96.31 144 SER A CA 1
ATOM 1163 C C . SER A 1 144 ? 11.075 -3.055 5.326 1.00 96.31 144 SER A C 1
ATOM 1165 O O . SER A 1 144 ? 11.685 -4.006 5.816 1.00 96.31 144 SER A O 1
ATOM 1167 N N . MET A 1 145 ? 10.843 -1.924 5.997 1.00 94.69 145 MET A N 1
ATOM 1168 C CA . MET A 1 145 ? 11.178 -1.700 7.406 1.00 94.69 145 MET A CA 1
ATOM 1169 C C . MET A 1 145 ? 9.971 -1.907 8.328 1.00 94.69 145 MET A C 1
ATOM 1171 O O . MET A 1 145 ? 10.160 -2.166 9.514 1.00 94.69 145 MET A O 1
ATOM 1175 N N . GLY A 1 146 ? 8.755 -1.811 7.787 1.00 94.62 146 GLY A N 1
ATOM 1176 C CA . GLY A 1 146 ? 7.508 -2.044 8.503 1.00 94.62 146 GLY A CA 1
ATOM 1177 C C . GLY A 1 146 ? 7.085 -3.514 8.548 1.00 94.62 146 GLY A C 1
ATOM 1178 O O . GLY A 1 146 ? 7.815 -4.434 8.165 1.00 94.62 146 GLY A O 1
ATOM 1179 N N . ARG A 1 147 ? 5.846 -3.746 8.985 1.00 94.94 147 ARG A N 1
ATOM 1180 C CA . ARG A 1 147 ? 5.257 -5.093 9.062 1.00 94.94 147 ARG A CA 1
ATOM 1181 C C . ARG A 1 147 ? 5.024 -5.734 7.698 1.00 94.94 147 ARG A C 1
ATOM 1183 O O . ARG A 1 147 ? 5.110 -6.958 7.599 1.00 94.94 147 ARG A O 1
ATOM 1190 N N . THR A 1 148 ? 4.826 -4.941 6.645 1.00 95.50 148 THR A N 1
ATOM 1191 C CA . THR A 1 148 ? 4.630 -5.449 5.276 1.00 95.50 148 THR A CA 1
ATOM 1192 C C . THR A 1 148 ? 5.812 -6.287 4.779 1.00 95.50 148 THR A C 1
ATOM 1194 O O . THR A 1 148 ? 5.608 -7.221 4.004 1.00 95.50 148 THR A O 1
ATOM 1197 N N . ALA A 1 149 ? 7.018 -6.104 5.334 1.00 94.94 149 ALA A N 1
ATOM 1198 C CA . ALA A 1 149 ? 8.164 -6.995 5.126 1.00 94.94 149 ALA A CA 1
ATOM 1199 C C . ALA A 1 149 ? 7.886 -8.481 5.452 1.00 94.94 149 ALA A C 1
ATOM 1201 O O . ALA A 1 149 ? 8.503 -9.381 4.876 1.00 94.94 149 ALA A O 1
ATOM 1202 N N . LYS A 1 150 ? 6.951 -8.763 6.365 1.00 94.12 150 LYS A N 1
ATOM 1203 C CA . LYS A 1 150 ? 6.554 -10.121 6.766 1.00 94.12 150 LYS A CA 1
ATOM 1204 C C . LYS A 1 150 ? 5.211 -10.569 6.210 1.00 94.12 150 LYS A C 1
ATOM 1206 O O . LYS A 1 150 ? 4.829 -11.713 6.467 1.00 94.12 150 LYS A O 1
ATOM 1211 N N . THR A 1 151 ? 4.476 -9.707 5.519 1.00 96.31 151 THR A N 1
ATOM 1212 C CA . THR A 1 151 ? 3.065 -9.978 5.220 1.00 96.31 151 THR A CA 1
ATOM 1213 C C . THR A 1 151 ? 2.704 -9.795 3.757 1.00 96.31 151 THR A C 1
ATOM 1215 O O . THR A 1 151 ? 1.818 -10.504 3.295 1.00 96.31 151 THR A O 1
ATOM 1218 N N . LEU A 1 152 ? 3.421 -8.944 3.017 1.00 98.31 152 LEU A N 1
ATOM 1219 C CA . LEU A 1 152 ? 3.155 -8.716 1.603 1.00 98.31 152 LEU A CA 1
ATOM 1220 C C . LEU A 1 152 ? 3.494 -9.968 0.785 1.00 98.31 152 LEU A C 1
ATOM 1222 O O . LEU A 1 152 ? 4.624 -10.465 0.811 1.00 98.31 152 LEU A O 1
ATOM 1226 N N . GLU A 1 153 ? 2.499 -10.479 0.068 1.00 98.56 153 GLU A N 1
ATOM 1227 C CA . GLU A 1 153 ? 2.589 -11.677 -0.769 1.00 98.56 153 GLU A CA 1
ATOM 1228 C C . GLU A 1 153 ? 2.520 -11.339 -2.259 1.00 98.56 153 GLU A C 1
ATOM 1230 O O . GLU A 1 153 ? 3.123 -12.036 -3.079 1.00 98.56 153 GLU A O 1
ATOM 1235 N N . ASP A 1 154 ? 1.817 -10.263 -2.598 1.00 98.69 154 ASP A N 1
ATOM 1236 C CA . ASP A 1 154 ? 1.550 -9.843 -3.963 1.00 98.69 154 ASP A CA 1
ATOM 1237 C C 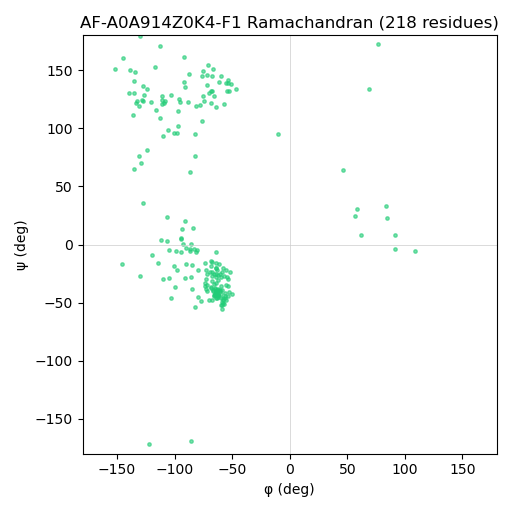. ASP A 1 154 ? 1.803 -8.342 -4.117 1.00 98.69 154 ASP A C 1
ATOM 1239 O O . ASP A 1 154 ? 1.207 -7.528 -3.405 1.00 98.69 154 ASP A O 1
ATOM 1243 N N . PHE A 1 155 ? 2.701 -7.987 -5.033 1.00 98.38 155 PHE A N 1
ATOM 1244 C CA . PHE A 1 155 ? 3.002 -6.600 -5.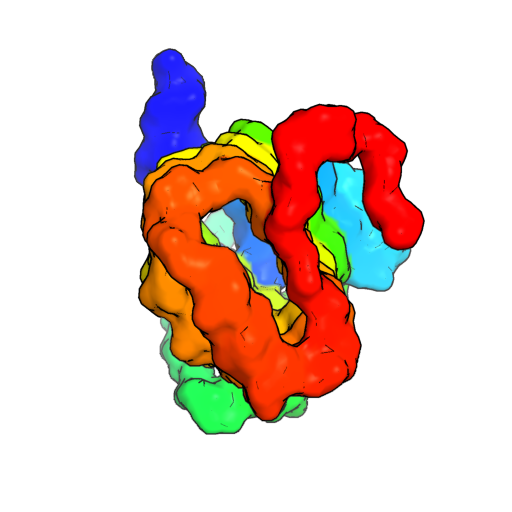346 1.00 98.38 155 PHE A CA 1
ATOM 1245 C C . PHE A 1 155 ? 2.909 -6.337 -6.845 1.00 98.38 155 PHE A C 1
ATOM 1247 O O . PHE A 1 155 ? 3.599 -6.965 -7.652 1.00 98.38 155 PHE A O 1
ATOM 1254 N N . GLU A 1 156 ? 2.083 -5.370 -7.215 1.00 97.75 156 GLU A N 1
ATOM 1255 C CA . GLU A 1 156 ? 1.882 -4.968 -8.598 1.00 97.75 156 GLU A CA 1
ATOM 1256 C C . GLU A 1 156 ? 2.094 -3.463 -8.745 1.00 97.75 156 GLU A C 1
ATOM 1258 O O . GLU A 1 156 ? 1.515 -2.670 -8.004 1.00 97.75 156 GLU A O 1
ATOM 1263 N N . VAL A 1 157 ? 2.930 -3.072 -9.707 1.00 96.44 157 VAL A N 1
ATOM 1264 C CA . VAL A 1 157 ? 3.142 -1.668 -10.070 1.00 96.44 157 VAL A CA 1
ATOM 1265 C C . VAL A 1 157 ? 3.130 -1.535 -11.581 1.00 96.44 157 VAL A C 1
ATOM 1267 O O . VAL A 1 157 ? 3.849 -2.245 -12.290 1.00 96.44 157 VAL A O 1
ATOM 1270 N N . CYS A 1 158 ? 2.351 -0.578 -12.067 1.00 93.62 158 CYS A N 1
ATOM 1271 C CA . CYS A 1 158 ? 2.235 -0.250 -13.479 1.00 93.62 158 CYS A CA 1
ATOM 1272 C C . CYS A 1 158 ? 2.465 1.241 -13.697 1.00 93.62 158 CYS A C 1
ATOM 1274 O O . CYS A 1 158 ? 1.918 2.059 -12.962 1.00 93.62 158 CYS A O 1
ATOM 1276 N N . MET A 1 159 ? 3.240 1.585 -14.725 1.00 91.31 159 MET A N 1
ATOM 1277 C CA . MET A 1 159 ? 3.478 2.956 -15.185 1.00 91.31 159 MET A CA 1
ATOM 1278 C C . MET A 1 159 ? 4.037 3.920 -14.130 1.00 91.31 159 MET A C 1
ATOM 1280 O O . MET A 1 159 ? 3.895 5.121 -14.295 1.00 91.31 159 MET A O 1
ATOM 1284 N N . ASN A 1 160 ? 4.729 3.442 -13.091 1.00 93.25 160 ASN A N 1
ATOM 1285 C CA . ASN A 1 160 ? 5.428 4.344 -12.176 1.00 93.25 160 ASN A CA 1
ATOM 1286 C C . ASN A 1 160 ? 6.753 4.825 -12.816 1.00 93.25 160 ASN A C 1
ATOM 1288 O O . ASN A 1 160 ? 7.623 3.991 -13.099 1.00 93.25 160 ASN A O 1
ATOM 1292 N N . PRO A 1 161 ? 6.955 6.142 -13.020 1.00 91.88 161 PRO A N 1
ATOM 1293 C CA . PRO A 1 161 ? 8.115 6.658 -13.741 1.00 91.88 161 PRO A CA 1
ATOM 1294 C C . PRO A 1 161 ? 9.378 6.803 -12.881 1.00 91.88 161 PRO A C 1
ATOM 1296 O O . PRO A 1 161 ? 10.424 7.155 -13.416 1.00 91.88 161 PRO A O 1
ATOM 1299 N N . TRP A 1 162 ? 9.312 6.541 -11.572 1.00 94.81 162 TRP A N 1
ATOM 1300 C CA . TRP A 1 162 ? 10.397 6.838 -10.628 1.00 94.81 162 TRP A CA 1
ATOM 1301 C C . TRP A 1 162 ? 11.050 5.607 -10.001 1.00 94.81 162 TRP A C 1
ATOM 1303 O O . TRP A 1 162 ? 12.146 5.717 -9.443 1.00 94.81 162 TRP A O 1
ATOM 1313 N N . LEU A 1 163 ? 10.415 4.437 -10.079 1.00 96.62 163 LEU A N 1
ATOM 1314 C CA . LEU A 1 163 ? 11.034 3.184 -9.668 1.00 96.62 163 LEU A CA 1
ATOM 1315 C C . LEU A 1 163 ? 12.178 2.814 -10.612 1.00 96.62 163 LEU A C 1
ATOM 1317 O O . LEU A 1 163 ? 12.038 2.796 -11.835 1.00 96.62 163 LEU A O 1
ATOM 1321 N N . SER A 1 164 ? 13.313 2.470 -10.011 1.00 97.06 164 SER A N 1
ATOM 1322 C CA . SER A 1 164 ? 14.533 2.074 -10.713 1.00 97.06 164 SER A CA 1
ATOM 1323 C C . SER A 1 164 ? 15.094 0.776 -10.147 1.00 97.06 164 SER A C 1
ATOM 1325 O O . SER A 1 164 ? 14.570 0.234 -9.175 1.00 97.06 164 SER A O 1
ATOM 1327 N N . ASP A 1 165 ? 16.205 0.281 -10.695 1.00 96.88 165 ASP A N 1
ATOM 1328 C CA . ASP A 1 165 ? 16.916 -0.900 -10.181 1.00 96.88 165 ASP A CA 1
ATOM 1329 C C . ASP A 1 165 ? 17.225 -0.809 -8.664 1.00 96.88 165 ASP A C 1
ATOM 1331 O O . ASP A 1 165 ? 17.322 -1.830 -7.979 1.00 96.88 165 ASP A O 1
ATOM 1335 N N . GLY A 1 166 ? 17.292 0.409 -8.107 1.00 97.31 166 GLY A N 1
ATOM 1336 C CA . GLY A 1 166 ? 17.462 0.680 -6.675 1.00 97.31 166 GLY A CA 1
ATOM 1337 C C . GLY A 1 166 ? 16.319 0.202 -5.765 1.00 97.31 166 GLY A C 1
ATOM 1338 O O . GLY A 1 166 ? 16.462 0.263 -4.544 1.00 97.31 166 GLY A O 1
ATOM 1339 N N . MET A 1 167 ? 15.210 -0.305 -6.313 1.00 96.75 167 MET A N 1
ATOM 1340 C CA . MET A 1 167 ? 14.134 -0.935 -5.538 1.00 96.75 167 MET A CA 1
ATOM 1341 C C . MET A 1 167 ? 14.511 -2.307 -4.961 1.00 96.75 167 MET A C 1
ATOM 1343 O O . MET A 1 167 ? 13.950 -2.735 -3.949 1.00 96.75 167 MET A O 1
ATOM 1347 N N . VAL A 1 168 ? 15.462 -3.013 -5.586 1.00 98.12 168 VAL A N 1
ATOM 1348 C CA . VAL A 1 168 ? 15.783 -4.414 -5.260 1.00 98.12 168 VAL A CA 1
ATOM 1349 C C . VAL A 1 168 ? 16.131 -4.623 -3.777 1.00 98.12 168 VAL A C 1
ATOM 1351 O O . VAL A 1 168 ? 15.539 -5.522 -3.177 1.00 98.12 168 VAL A O 1
ATOM 1354 N N . PRO A 1 169 ? 16.998 -3.811 -3.131 1.00 98.31 169 PRO A N 1
ATOM 1355 C CA . PRO A 1 169 ? 17.351 -4.005 -1.721 1.00 98.31 169 PRO A CA 1
ATOM 1356 C C . PRO A 1 169 ? 16.163 -3.935 -0.752 1.00 98.31 169 PRO A C 1
ATOM 1358 O O . PRO A 1 169 ? 16.204 -4.557 0.310 1.00 98.31 169 PRO A O 1
ATOM 1361 N N . ALA A 1 170 ? 15.111 -3.187 -1.095 1.00 98.12 170 ALA A N 1
ATOM 1362 C CA . ALA A 1 170 ? 13.891 -3.125 -0.300 1.00 98.12 170 ALA A CA 1
ATOM 1363 C C . ALA A 1 170 ? 13.029 -4.378 -0.515 1.00 98.12 170 ALA A C 1
ATOM 1365 O O . ALA A 1 170 ? 12.633 -5.035 0.448 1.00 98.12 170 ALA A O 1
ATOM 1366 N N . LEU A 1 171 ? 12.803 -4.759 -1.775 1.00 98.19 171 LEU A N 1
ATOM 1367 C CA . LEU A 1 171 ? 11.956 -5.899 -2.137 1.00 98.19 171 LEU A CA 1
ATOM 1368 C C . LEU A 1 171 ? 12.495 -7.231 -1.602 1.00 98.19 171 LEU A C 1
ATOM 1370 O O . LEU A 1 171 ? 11.726 -8.045 -1.101 1.00 98.19 171 LEU A O 1
ATOM 1374 N N . ILE A 1 172 ? 13.816 -7.455 -1.620 1.00 97.81 172 ILE A N 1
ATOM 1375 C CA . ILE A 1 172 ? 14.402 -8.712 -1.118 1.00 97.81 172 ILE A CA 1
ATOM 1376 C C . ILE A 1 172 ? 14.187 -8.935 0.386 1.00 97.81 172 ILE A C 1
ATOM 1378 O O . ILE A 1 172 ? 14.379 -10.061 0.854 1.00 97.81 172 ILE A O 1
ATOM 1382 N N . LYS A 1 173 ? 13.818 -7.902 1.155 1.00 96.81 173 LYS A N 1
ATOM 1383 C CA . LYS A 1 173 ? 13.476 -8.027 2.581 1.00 96.81 173 LYS A CA 1
ATOM 1384 C C . LYS A 1 173 ? 12.057 -8.557 2.795 1.00 96.81 173 LYS A C 1
ATOM 1386 O O . LYS A 1 173 ? 11.786 -9.129 3.845 1.00 96.81 173 LYS A O 1
ATOM 1391 N N . MET A 1 174 ? 11.179 -8.425 1.802 1.00 96.62 174 MET A N 1
ATOM 1392 C CA . MET A 1 174 ? 9.784 -8.862 1.862 1.00 96.62 174 MET A CA 1
ATOM 1393 C C . MET A 1 174 ? 9.685 -10.363 1.550 1.00 96.62 174 MET A C 1
ATOM 1395 O O . MET A 1 174 ? 9.338 -10.783 0.448 1.00 96.62 174 MET A O 1
ATOM 1399 N N . LYS A 1 175 ? 10.060 -11.206 2.519 1.00 93.94 175 LYS A N 1
ATOM 1400 C CA . LYS A 1 175 ? 10.288 -12.649 2.298 1.00 93.94 175 LYS A CA 1
ATOM 1401 C C . LYS A 1 175 ? 9.038 -13.465 1.966 1.00 93.94 175 LYS A C 1
ATOM 1403 O O . LYS A 1 175 ? 9.178 -14.595 1.502 1.00 93.94 175 LYS A O 1
ATOM 1408 N N . LYS A 1 176 ? 7.842 -12.919 2.200 1.00 96.38 176 LYS A N 1
ATOM 1409 C CA . LYS A 1 176 ? 6.576 -13.569 1.842 1.00 96.38 176 LYS A CA 1
ATOM 1410 C C . LYS A 1 176 ? 6.116 -13.298 0.413 1.00 96.38 176 LYS A C 1
ATOM 1412 O O . LYS A 1 176 ? 5.152 -13.937 0.001 1.00 96.38 176 LYS A O 1
ATOM 1417 N N . LEU A 1 177 ? 6.804 -12.437 -0.343 1.00 98.25 177 LEU A N 1
ATOM 1418 C CA . LEU A 1 177 ? 6.446 -12.175 -1.734 1.00 98.25 177 LEU A CA 1
ATOM 1419 C C . LEU A 1 177 ? 6.445 -13.479 -2.539 1.00 98.25 177 LEU A C 1
ATOM 1421 O O . LEU A 1 177 ? 7.45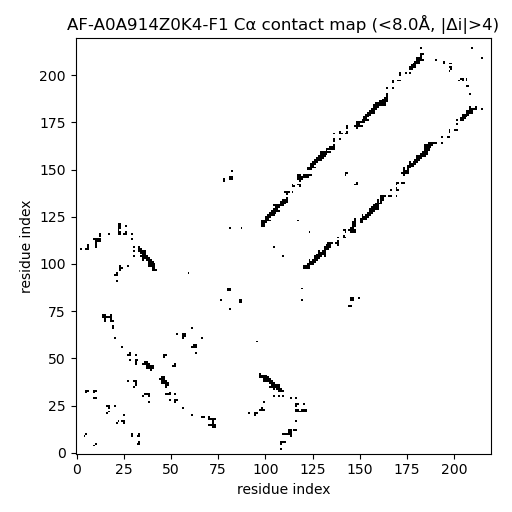4 -14.181 -2.642 1.00 98.25 177 LEU A O 1
ATOM 1425 N N . LYS A 1 178 ? 5.280 -13.783 -3.103 1.00 98.00 178 LYS A N 1
ATOM 1426 C CA . LYS A 1 178 ? 5.009 -14.891 -4.022 1.00 98.00 178 LYS A CA 1
ATOM 1427 C C . LYS A 1 178 ? 4.864 -14.380 -5.448 1.00 98.00 178 LYS A C 1
ATOM 1429 O O . LYS A 1 178 ? 5.168 -15.121 -6.381 1.00 98.00 178 LYS A O 1
ATOM 1434 N N . ARG A 1 179 ? 4.419 -13.133 -5.623 1.00 97.88 179 ARG A N 1
ATOM 1435 C CA . ARG A 1 179 ? 4.163 -12.532 -6.930 1.00 97.88 179 ARG A CA 1
ATOM 1436 C C . ARG A 1 179 ? 4.632 -11.075 -6.958 1.00 97.88 179 ARG A C 1
ATOM 1438 O O . ARG A 1 179 ? 4.314 -10.306 -6.056 1.00 97.88 179 ARG A O 1
ATOM 1445 N N . ILE A 1 180 ? 5.393 -10.712 -7.991 1.00 97.56 180 ILE A N 1
ATOM 1446 C CA . ILE A 1 180 ? 5.752 -9.327 -8.310 1.00 97.56 180 ILE A CA 1
ATOM 1447 C C . ILE A 1 180 ? 5.520 -9.086 -9.802 1.00 97.56 180 ILE A C 1
ATOM 1449 O O . ILE A 1 180 ? 6.104 -9.775 -10.647 1.00 97.56 180 ILE A O 1
ATOM 1453 N N . HIS A 1 181 ? 4.703 -8.089 -10.125 1.00 95.44 181 HIS A N 1
ATOM 1454 C CA . HIS A 1 181 ? 4.457 -7.662 -11.500 1.00 95.44 181 HIS A CA 1
ATOM 1455 C C . HIS A 1 181 ? 4.853 -6.206 -11.692 1.00 95.44 181 HIS A C 1
ATOM 1457 O O . HIS A 1 181 ? 4.343 -5.314 -11.016 1.00 95.44 181 HIS A O 1
ATOM 1463 N N . PHE A 1 182 ? 5.750 -5.985 -12.648 1.00 94.94 182 PHE A N 1
ATOM 1464 C CA . PHE A 1 182 ? 6.195 -4.662 -13.047 1.00 94.94 182 PHE A CA 1
ATOM 1465 C C . PHE A 1 182 ? 5.804 -4.393 -14.492 1.00 94.94 182 PHE A C 1
ATOM 1467 O O . PHE A 1 182 ? 6.317 -5.026 -15.413 1.00 94.94 182 PHE A O 1
ATOM 1474 N N . TYR A 1 183 ? 4.935 -3.413 -14.699 1.00 89.44 183 TYR A N 1
ATOM 1475 C CA . TYR A 1 183 ? 4.525 -2.973 -16.026 1.00 89.44 183 TYR A CA 1
ATOM 1476 C C . TYR A 1 183 ? 5.074 -1.583 -16.287 1.00 89.44 183 TYR A C 1
ATOM 1478 O O . TYR A 1 183 ? 4.864 -0.672 -15.492 1.00 89.44 183 TYR A O 1
ATOM 1486 N N . PHE A 1 184 ? 5.762 -1.421 -17.415 1.00 89.50 184 PHE A N 1
ATOM 1487 C CA . PHE A 1 184 ? 6.235 -0.120 -17.890 1.00 89.50 184 PHE A CA 1
ATOM 1488 C C . PHE A 1 184 ? 6.910 0.737 -16.798 1.00 89.50 184 PHE A C 1
ATOM 1490 O O . PHE A 1 184 ? 6.423 1.799 -16.427 1.00 89.50 184 PHE A O 1
ATOM 1497 N N . LEU A 1 185 ? 8.044 0.263 -16.274 1.00 93.44 185 LEU A N 1
ATOM 1498 C CA . LEU A 1 185 ? 8.887 1.038 -15.358 1.00 93.44 185 LEU A CA 1
ATOM 1499 C C . LEU A 1 185 ? 10.081 1.614 -16.140 1.00 93.44 185 LEU A C 1
ATOM 1501 O O . LEU A 1 185 ? 11.056 0.886 -16.361 1.00 93.44 185 LEU A O 1
ATOM 1505 N N . PRO A 1 186 ? 10.018 2.870 -16.625 1.00 91.69 186 PRO A N 1
ATOM 1506 C CA . PRO A 1 186 ? 10.999 3.413 -17.568 1.00 91.69 186 PRO A CA 1
ATOM 1507 C C . PRO A 1 186 ? 12.411 3.546 -16.983 1.00 91.69 186 PRO A C 1
ATOM 1509 O O . PRO A 1 186 ? 13.380 3.489 -17.735 1.00 91.69 186 PRO A O 1
ATOM 1512 N N . TYR A 1 187 ? 12.548 3.683 -15.661 1.00 95.06 187 TYR A N 1
ATOM 1513 C CA . TYR A 1 187 ? 13.847 3.814 -14.986 1.00 95.06 187 TYR A CA 1
ATOM 1514 C C . TYR A 1 187 ? 14.419 2.493 -14.466 1.00 95.06 187 TYR A C 1
ATOM 1516 O O . TYR A 1 187 ? 15.493 2.483 -13.861 1.00 95.06 187 TYR A O 1
ATOM 1524 N N . VAL A 1 188 ? 13.760 1.363 -14.740 1.00 95.44 188 VAL A N 1
ATOM 1525 C CA . VAL A 1 188 ? 14.370 0.042 -14.559 1.00 95.44 188 VAL A CA 1
ATOM 1526 C C . VAL A 1 188 ? 15.219 -0.268 -15.787 1.00 95.44 188 VAL A C 1
ATOM 1528 O O . VAL A 1 188 ? 14.732 -0.760 -16.808 1.00 95.44 188 VAL A O 1
ATOM 1531 N N . SER A 1 189 ? 16.509 0.028 -15.666 1.00 94.00 189 SER A N 1
ATOM 1532 C CA . SER A 1 189 ? 17.492 -0.071 -16.743 1.00 94.00 189 SER A CA 1
ATOM 1533 C C . SER A 1 189 ? 17.872 -1.517 -17.071 1.00 94.00 189 SER A C 1
ATOM 1535 O O . SER A 1 189 ? 18.101 -1.841 -18.236 1.00 94.00 189 SER A O 1
ATOM 1537 N N . ASN A 1 190 ? 17.897 -2.415 -16.077 1.00 95.62 190 ASN A N 1
ATOM 1538 C CA . ASN A 1 190 ? 18.304 -3.805 -16.264 1.00 95.62 190 ASN A CA 1
ATOM 1539 C C . ASN A 1 190 ? 17.301 -4.797 -15.655 1.00 95.62 190 ASN A C 1
ATOM 1541 O O . ASN A 1 190 ? 17.544 -5.447 -14.633 1.00 95.62 190 ASN A O 1
ATOM 1545 N N . ARG A 1 191 ? 16.175 -4.985 -16.354 1.00 95.25 191 ARG A N 1
ATOM 1546 C CA . ARG A 1 191 ? 15.100 -5.923 -15.970 1.00 95.25 191 ARG A CA 1
ATOM 1547 C C . ARG A 1 191 ? 15.620 -7.340 -15.703 1.00 95.25 191 ARG A C 1
ATOM 1549 O O . ARG A 1 191 ? 15.218 -7.968 -14.728 1.00 95.25 191 ARG A O 1
ATOM 1556 N N . ALA A 1 192 ? 16.549 -7.834 -16.526 1.00 95.62 192 ALA A N 1
ATOM 1557 C CA . ALA A 1 192 ? 17.134 -9.164 -16.358 1.00 95.62 192 ALA A CA 1
ATOM 1558 C C . ALA A 1 192 ? 17.944 -9.284 -15.055 1.00 95.62 192 ALA A C 1
ATOM 1560 O O . ALA A 1 192 ? 17.813 -10.277 -14.334 1.00 95.62 192 ALA A O 1
ATOM 1561 N N . ALA A 1 193 ? 18.745 -8.270 -14.711 1.00 96.94 193 ALA A N 1
ATOM 1562 C CA . ALA A 1 193 ? 19.477 -8.240 -13.448 1.00 96.94 193 ALA A CA 1
ATOM 1563 C C . ALA A 1 193 ? 18.539 -8.120 -12.243 1.00 96.94 193 ALA A C 1
ATOM 1565 O O . ALA A 1 193 ? 18.778 -8.797 -11.243 1.00 96.94 193 ALA A O 1
ATOM 1566 N N . VAL A 1 194 ? 17.471 -7.322 -12.337 1.00 97.69 194 VAL A N 1
ATOM 1567 C CA . VAL A 1 194 ? 16.432 -7.228 -11.298 1.00 97.69 194 VAL A CA 1
ATOM 1568 C C . VAL A 1 194 ? 15.779 -8.590 -11.064 1.00 97.69 194 VAL A C 1
ATOM 1570 O O . VAL A 1 194 ? 15.769 -9.073 -9.933 1.00 97.69 194 VAL A O 1
ATOM 1573 N N . VAL A 1 195 ? 15.308 -9.260 -12.123 1.00 97.25 195 VAL A N 1
ATOM 1574 C CA . VAL A 1 195 ? 14.704 -10.601 -12.024 1.00 97.25 195 VAL A CA 1
ATOM 1575 C C . VAL A 1 195 ? 15.685 -11.597 -11.412 1.00 97.25 195 VAL A C 1
ATOM 1577 O O . VAL A 1 195 ? 15.306 -12.342 -10.510 1.00 97.25 195 VAL A O 1
ATOM 1580 N N . ARG A 1 196 ? 16.948 -11.602 -11.859 1.00 97.44 196 ARG A N 1
ATOM 1581 C CA . ARG A 1 196 ? 17.984 -12.491 -11.320 1.00 97.44 196 ARG A CA 1
ATOM 1582 C C . ARG A 1 196 ? 18.184 -12.263 -9.823 1.00 97.44 196 ARG A C 1
ATOM 1584 O O . ARG A 1 196 ? 18.092 -13.215 -9.058 1.00 97.44 196 ARG A O 1
ATOM 1591 N N . GLN A 1 197 ? 18.405 -11.01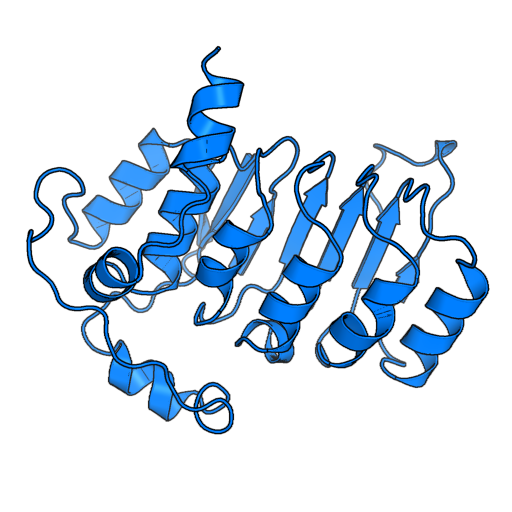9 -9.401 1.00 97.94 197 GLN A N 1
ATOM 1592 C CA . GLN A 1 197 ? 18.639 -10.684 -7.993 1.00 97.94 197 GLN A CA 1
ATOM 1593 C C . GLN A 1 197 ? 17.438 -11.024 -7.109 1.00 97.94 197 GLN A C 1
ATOM 1595 O O . GLN A 1 197 ? 17.619 -11.600 -6.035 1.00 97.94 197 GLN A O 1
ATOM 1600 N N . LEU A 1 198 ? 16.219 -10.714 -7.558 1.00 97.88 198 LEU A N 1
ATOM 1601 C CA . LEU A 1 198 ? 15.006 -11.059 -6.823 1.00 97.88 198 LEU A CA 1
ATOM 1602 C C . LEU A 1 198 ? 14.851 -12.577 -6.707 1.00 97.88 198 LEU A C 1
ATOM 1604 O O . LEU A 1 198 ? 14.658 -13.064 -5.600 1.00 97.88 198 LEU A O 1
ATOM 1608 N N . LYS A 1 199 ? 15.040 -13.344 -7.789 1.00 96.81 199 LYS A N 1
ATOM 1609 C CA . LYS A 1 199 ? 14.969 -14.816 -7.746 1.00 96.81 199 LYS A CA 1
ATOM 1610 C C . LYS A 1 199 ? 16.050 -15.448 -6.870 1.00 96.81 199 LYS A C 1
ATOM 1612 O O . LYS A 1 199 ? 15.776 -16.447 -6.216 1.00 96.81 199 LYS A O 1
ATOM 1617 N N . THR A 1 200 ? 17.247 -14.865 -6.798 1.00 97.62 200 THR A N 1
ATOM 1618 C CA . THR A 1 200 ? 18.302 -15.332 -5.883 1.00 97.62 200 THR A CA 1
ATOM 1619 C C . THR A 1 200 ? 17.879 -15.218 -4.414 1.00 97.62 200 THR A C 1
ATOM 1621 O O . THR A 1 200 ? 18.177 -16.108 -3.625 1.00 97.62 200 THR A O 1
ATOM 1624 N N . HIS A 1 201 ? 17.164 -14.154 -4.033 1.00 97.31 201 HIS A N 1
ATOM 1625 C CA . HIS A 1 201 ? 16.805 -13.886 -2.631 1.00 97.31 201 HIS A CA 1
ATOM 1626 C C . HIS A 1 201 ? 15.371 -14.288 -2.250 1.00 97.31 201 HIS A C 1
ATOM 1628 O O . HIS A 1 201 ? 15.063 -14.383 -1.056 1.00 97.31 201 HIS A O 1
ATOM 1634 N N . LEU A 1 202 ? 14.506 -14.473 -3.249 1.00 97.31 202 LEU A N 1
ATOM 1635 C CA . LEU A 1 202 ? 13.086 -14.813 -3.170 1.00 97.31 202 LEU A CA 1
ATOM 1636 C C . LEU A 1 202 ? 12.776 -15.917 -4.206 1.00 97.31 202 LEU A C 1
ATOM 1638 O O . LEU A 1 202 ? 12.029 -15.689 -5.158 1.00 97.31 202 LEU A O 1
ATOM 1642 N N . PRO A 1 203 ? 13.338 -17.132 -4.060 1.00 95.50 203 PRO A N 1
ATOM 1643 C CA . PRO A 1 203 ? 13.278 -18.170 -5.099 1.00 95.50 203 PRO A CA 1
ATOM 1644 C C . PRO A 1 203 ? 11.862 -18.674 -5.406 1.00 95.50 203 PRO A C 1
ATOM 1646 O O . PRO A 1 203 ? 11.622 -19.223 -6.476 1.00 95.50 203 PRO A O 1
ATOM 1649 N N . LYS A 1 204 ? 10.916 -18.479 -4.479 1.00 94.31 204 LYS A N 1
ATOM 1650 C CA . LYS A 1 204 ? 9.500 -18.841 -4.642 1.00 94.31 204 LYS A CA 1
ATOM 1651 C C . LYS A 1 204 ? 8.649 -17.713 -5.240 1.00 94.31 204 LYS A C 1
ATOM 1653 O O . LYS A 1 204 ? 7.458 -17.912 -5.448 1.00 94.31 204 LYS A O 1
ATOM 1658 N N . CYS A 1 205 ? 9.234 -16.540 -5.489 1.00 97.81 205 CYS A N 1
ATOM 1659 C CA . CYS A 1 205 ? 8.524 -15.387 -6.022 1.00 97.81 205 CYS A CA 1
ATOM 1660 C C . CYS A 1 205 ? 8.515 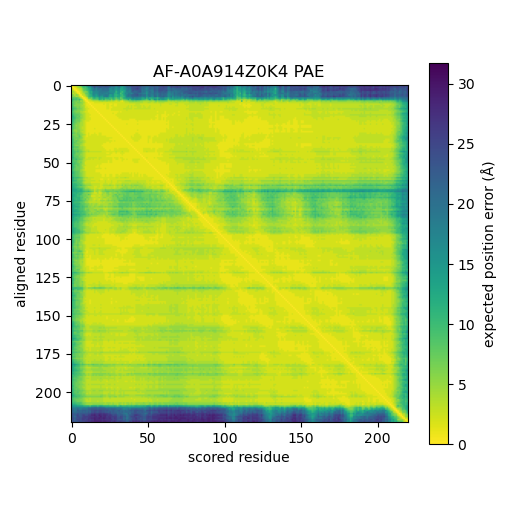-15.402 -7.558 1.00 97.81 205 CYS A C 1
ATOM 1662 O O . CYS A 1 205 ? 9.568 -15.401 -8.205 1.00 97.81 205 CYS A O 1
ATOM 1664 N N . LYS A 1 206 ? 7.322 -15.376 -8.157 1.00 97.12 206 LYS A N 1
ATOM 1665 C CA . LYS A 1 206 ? 7.119 -15.155 -9.593 1.00 97.12 206 LYS A CA 1
ATOM 1666 C C . LYS A 1 206 ? 7.301 -13.664 -9.878 1.00 97.12 206 LYS A C 1
ATOM 1668 O O . LYS A 1 206 ? 6.440 -12.859 -9.542 1.00 97.12 206 LYS A O 1
ATOM 1673 N N . VAL A 1 207 ? 8.425 -13.310 -10.497 1.00 96.44 207 VAL A N 1
ATOM 1674 C CA . VAL A 1 207 ? 8.736 -11.936 -10.925 1.00 96.44 207 VAL A CA 1
ATOM 1675 C C . VAL A 1 207 ? 8.532 -11.819 -12.427 1.00 96.44 207 VAL A C 1
ATOM 1677 O O . VAL A 1 207 ? 9.098 -12.618 -13.179 1.00 96.44 207 VAL A O 1
ATOM 1680 N N . SER A 1 208 ? 7.767 -10.822 -12.868 1.00 93.31 208 SER A N 1
ATOM 1681 C CA . SER A 1 208 ? 7.525 -10.578 -14.290 1.00 93.31 208 SER A CA 1
ATOM 1682 C C . SER A 1 208 ? 7.655 -9.104 -14.677 1.00 93.31 208 SER A C 1
ATOM 1684 O O . SER A 1 208 ? 7.350 -8.206 -13.893 1.00 93.31 208 SER A O 1
ATOM 1686 N N . PHE A 1 209 ? 8.102 -8.892 -15.918 1.00 90.88 209 PHE A N 1
ATOM 1687 C CA . PHE A 1 209 ? 8.058 -7.618 -16.635 1.00 90.88 209 PHE A CA 1
ATOM 1688 C C . PHE A 1 209 ? 7.307 -7.831 -17.953 1.00 90.88 209 PHE A C 1
ATOM 1690 O O . PHE A 1 209 ? 7.956 -8.097 -18.968 1.00 90.88 209 PHE A O 1
ATOM 1697 N N . PRO A 1 210 ? 5.965 -7.837 -17.948 1.00 81.81 210 PRO A N 1
ATOM 1698 C CA . PRO A 1 210 ? 5.204 -8.157 -19.150 1.00 81.81 210 PRO A CA 1
ATOM 1699 C C . PRO A 1 210 ? 5.383 -7.099 -20.244 1.00 81.81 210 PRO A C 1
ATOM 1701 O O . PRO A 1 210 ? 5.661 -5.929 -19.965 1.00 81.81 210 PRO A O 1
ATOM 1704 N N . GLU A 1 211 ? 5.258 -7.538 -21.495 1.00 71.50 211 GLU A N 1
ATOM 1705 C CA . GLU A 1 211 ? 5.290 -6.656 -22.661 1.00 71.50 211 GLU A CA 1
ATOM 1706 C C . GLU A 1 211 ? 4.014 -5.798 -22.733 1.00 71.50 211 GLU A C 1
ATOM 1708 O O . GLU A 1 211 ? 2.976 -6.130 -22.153 1.00 71.50 211 GLU A O 1
ATOM 1713 N N . LEU A 1 212 ? 4.125 -4.634 -23.383 1.00 63.09 212 LEU A N 1
ATOM 1714 C CA . LEU A 1 212 ? 3.091 -3.589 -23.391 1.00 63.09 212 LEU A CA 1
ATOM 1715 C C . LEU A 1 212 ? 1.768 -4.039 -24.026 1.00 63.09 212 LEU A C 1
ATOM 1717 O O . LEU A 1 212 ? 0.712 -3.527 -23.670 1.00 63.09 212 LEU A O 1
ATOM 1721 N N . ASP A 1 213 ? 1.822 -5.008 -24.932 1.00 60.97 213 ASP A N 1
ATOM 1722 C CA . ASP A 1 213 ? 0.682 -5.607 -25.625 1.00 60.97 213 ASP A CA 1
ATOM 1723 C C . ASP A 1 213 ? -0.234 -6.433 -24.704 1.00 60.97 213 ASP A C 1
ATOM 1725 O O . ASP A 1 213 ? -1.365 -6.738 -25.078 1.00 60.97 213 ASP A O 1
ATOM 1729 N N . LYS A 1 214 ? 0.215 -6.764 -23.486 1.00 54.22 214 LYS A N 1
ATOM 1730 C CA . LYS A 1 214 ? -0.563 -7.550 -22.512 1.00 54.22 214 LYS A CA 1
ATOM 1731 C C . LYS A 1 214 ? -1.262 -6.707 -21.444 1.00 54.22 214 LYS A C 1
ATOM 1733 O O . LYS A 1 214 ? -2.044 -7.245 -20.659 1.00 54.22 214 LYS A O 1
ATOM 1738 N N . VAL A 1 215 ? -1.017 -5.395 -21.412 1.00 50.91 215 VAL A N 1
ATOM 1739 C CA . VAL A 1 215 ? -1.583 -4.480 -20.408 1.00 50.91 215 VAL A CA 1
ATOM 1740 C C . VAL A 1 215 ? -3.111 -4.422 -20.542 1.00 50.91 215 VAL A C 1
ATOM 1742 O O . VAL A 1 215 ? -3.629 -4.012 -21.573 1.00 50.91 215 VAL A O 1
ATOM 1745 N N . GLY A 1 216 ? -3.831 -4.821 -19.486 1.00 47.81 216 GLY A N 1
ATOM 1746 C CA . GLY A 1 216 ? -5.296 -4.716 -19.394 1.00 47.81 216 GLY A CA 1
ATOM 1747 C C . GLY A 1 216 ? -6.081 -6.031 -19.471 1.00 47.81 216 GLY A C 1
ATOM 1748 O O . GLY A 1 216 ? -7.284 -6.004 -19.236 1.00 47.81 216 GLY A O 1
ATOM 1749 N N . TYR A 1 217 ? -5.440 -7.177 -19.730 1.00 47.59 217 TYR A N 1
ATOM 1750 C CA . TYR A 1 217 ? -6.165 -8.444 -19.945 1.00 47.59 217 TYR A CA 1
ATOM 1751 C C . TYR A 1 217 ? -6.386 -9.325 -18.710 1.00 47.59 217 TYR A C 1
ATOM 1753 O O . TYR A 1 217 ? -7.021 -10.368 -18.827 1.00 47.59 217 TYR A O 1
ATOM 1761 N N . GLY A 1 218 ? -5.926 -8.912 -17.525 1.00 43.81 218 GLY A N 1
ATOM 1762 C CA . GLY A 1 218 ? -5.911 -9.803 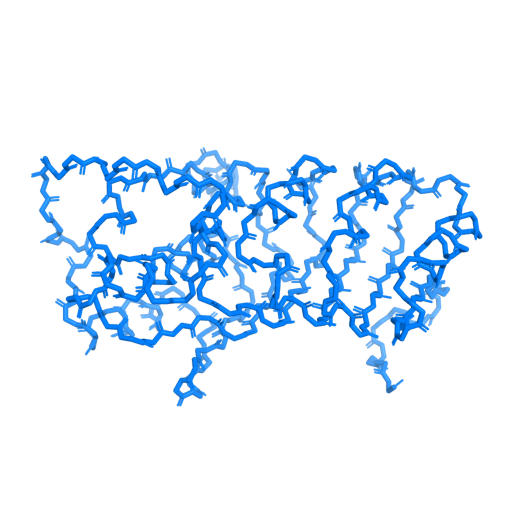-16.364 1.00 43.81 218 GLY A CA 1
ATOM 1763 C C . GLY A 1 218 ? -4.883 -10.921 -16.568 1.00 43.81 218 GLY A C 1
ATOM 1764 O O . GLY A 1 218 ? -4.744 -11.495 -17.644 1.00 43.81 218 GLY A O 1
ATOM 1765 N N . TYR A 1 219 ? -4.073 -11.178 -15.551 1.00 48.69 219 TYR A N 1
ATOM 1766 C CA . TYR A 1 219 ? -2.969 -12.125 -15.664 1.00 48.69 219 TYR A CA 1
ATOM 1767 C C . TYR A 1 219 ? -3.271 -13.321 -14.771 1.00 48.69 219 TYR A C 1
ATOM 1769 O O . TYR A 1 219 ? -3.244 -13.180 -13.548 1.00 48.69 219 TYR A O 1
ATOM 1777 N N . GLU A 1 220 ? -3.578 -14.461 -15.392 1.00 43.12 220 GLU A N 1
ATOM 1778 C CA . GLU A 1 220 ? -3.653 -15.772 -14.730 1.00 43.12 220 GLU A CA 1
ATOM 1779 C C . GLU A 1 220 ? -2.265 -16.261 -14.246 1.00 43.12 220 GLU A C 1
ATOM 1781 O O . GLU A 1 220 ? -1.220 -16.014 -14.910 1.00 43.12 220 GLU A O 1
#

Nearest PDB structures (foldseek):
  3e4g-assembly1_A  TM=9.053E-01  e=4.568E-11  Bos taurus
  3e2j-assembly4_D  TM=8.437E-01  e=1.653E-10  Bos taurus
  6o60-assembly1_C  TM=8.015E-01  e=2.223E-05  Homo sapiens
  8j07-assembly1_5  TM=6.633E-01  e=1.571E+00  Homo sapiens
  1pgv-assembly1_A  TM=6.154E-01  e=6.777E+00  Caenorhabditis elegans

pLDDT: mean 91.19, std 13.12, range [35.5, 98.88]

Solvent-accessible surface area (backbone atoms only — not comparable to full-atom values): 11526 Å² total; per-residue (Å²): 111,70,64,66,49,34,50,68,58,42,26,61,70,55,56,35,51,30,59,72,52,29,37,30,54,38,30,50,51,37,42,39,60,25,45,26,50,34,40,30,34,67,86,70,53,71,36,60,46,58,67,51,46,53,52,53,44,38,76,67,76,43,53,88,91,71,60,83,81,88,60,70,56,66,79,82,70,55,73,83,48,56,73,35,68,67,59,52,48,63,76,46,63,89,38,74,90,64,31,42,36,36,38,34,27,44,68,12,51,51,33,40,59,34,36,59,36,48,27,69,20,79,39,42,29,32,44,33,38,28,55,23,71,57,36,41,44,64,29,44,41,43,38,36,69,24,34,32,14,72,32,25,26,34,41,36,39,24,53,24,66,55,38,33,67,78,34,50,80,26,55,54,50,24,72,46,34,41,35,36,42,42,33,66,43,78,44,40,81,50,62,68,59,50,49,50,56,42,38,74,65,34,73,75,30,51,69,47,69,64,61,81,92,60,72,88,70,77,85,133